Protein AF-A0A7D7L131-F1 (afdb_monomer_lite)

Foldseek 3Di:
DDDDDDDDDDDDDDDDDDDDDDDDDDDDDDPDDVVVVVVVVVVVVVVVVVVPDPPVPQDPVNVVVVCVVLCVLVQLLLLLVQLLVVLLVPDDVPVVDDPVNSVVSSVVSSLVSSCLLQCEDPSPDDPPDDPPPCVCVSCPPPDPVSVVSRDDGDHPQKYWDADPNFTWIDHVQEIEGEDEDEFVCQFQPQQVPDDPLSLVQQVVPVDDPDDDPPPPVVVPDPDDPDPPDDDDDSPSGNYWYWYWYADSVVRDIWTKIFRAHNCPVRPTRGPDIDTSPPPDDPDDDDDDDDPDDPDDDDPDPDDDDDDDDDDPDPPPPDDDDDD

Sequence (323 aa):
MTGELGRDLRAEARGCAACACRDRSPRAKCGAVWVARALMWFSFTRSLLRMVYARAMMSQEQLCNQLGETGVLAGIAWAYRSAASRLVEDFSESAGYNATCAGVGLLALFADRLDRVFSCGKYAVDPDQTEDSGLDLLYAELTSDEVATLPKIAAGIVSRSDLNGSAGWRFGGVRWLLASARSGGIDAIEWTGKSPTKQLVARQFGKSEKSPSLFDDYARNVDSDELFVWNGDPFDVDSFVVGYSLDLVTYGRELVLGQSRWNPDGTSAWYWTMDLLAGQAPGGARGDAAEHAFVQPDEVPDAPVKLRRPAASQVNNTVGGNQ

Radius of gyration: 36.35 Å; chains: 1; bounding box: 96×140×88 Å

Organism: Kocuria varians (NCBI:txid1272)

pLDDT: mean 70.3, std 26.59, range [26.38, 98.44]

Structure (mmCIF, N/CA/C/O backbone):
data_AF-A0A7D7L131-F1
#
_entry.id   AF-A0A7D7L131-F1
#
loop_
_atom_site.group_PDB
_atom_site.id
_atom_site.type_symbol
_atom_site.label_atom_id
_atom_site.label_alt_id
_atom_site.label_comp_id
_atom_site.label_asym_id
_atom_site.label_entity_id
_atom_site.label_seq_id
_atom_site.pdbx_PDB_ins_code
_atom_site.Cartn_x
_atom_site.Cartn_y
_atom_site.Cartn_z
_atom_site.occupancy
_atom_site.B_iso_or_equiv
_atom_site.auth_seq_id
_atom_site.auth_comp_id
_atom_site.auth_asym_id
_atom_site.auth_atom_id
_atom_site.pdbx_PDB_model_num
ATOM 1 N N . MET A 1 1 ? -60.754 21.468 -13.927 1.00 35.09 1 MET A N 1
ATOM 2 C CA . MET A 1 1 ? -61.476 22.272 -12.920 1.00 35.09 1 MET A CA 1
ATOM 3 C C . MET A 1 1 ? -60.416 23.072 -12.161 1.00 35.09 1 MET A C 1
ATOM 5 O O . MET A 1 1 ? -59.675 22.451 -11.421 1.00 35.09 1 MET A O 1
ATOM 9 N N . THR A 1 2 ? -59.981 24.249 -12.628 1.00 35.94 2 THR A N 1
ATOM 10 C CA . THR A 1 2 ? -60.567 25.614 -12.497 1.00 35.94 2 THR A CA 1
ATOM 11 C C . THR A 1 2 ? -60.575 26.183 -11.070 1.00 35.94 2 THR A C 1
ATOM 13 O O . THR A 1 2 ? -61.185 25.575 -10.199 1.00 35.94 2 THR A O 1
ATOM 16 N N . GLY A 1 3 ? -60.008 27.393 -10.910 1.00 31.97 3 GLY A N 1
ATOM 17 C CA . GLY A 1 3 ? -60.221 28.339 -9.792 1.00 31.97 3 GLY A CA 1
ATOM 18 C C . GLY A 1 3 ? -58.940 28.634 -8.992 1.00 31.97 3 GLY A C 1
ATOM 19 O O . GLY A 1 3 ? -58.535 27.767 -8.235 1.00 31.97 3 GLY A O 1
ATOM 20 N N . GLU A 1 4 ? -58.130 29.683 -9.209 1.00 41.88 4 GLU A N 1
ATOM 21 C CA . GLU A 1 4 ? -58.315 31.157 -9.119 1.00 41.88 4 GLU A CA 1
ATOM 22 C C . GLU A 1 4 ? -58.594 31.753 -7.720 1.00 41.88 4 GLU A C 1
ATOM 24 O O . GLU A 1 4 ? -59.345 31.180 -6.938 1.00 41.88 4 GLU A O 1
ATOM 29 N N . LEU A 1 5 ? -58.058 32.982 -7.539 1.00 39.97 5 LEU A N 1
ATOM 30 C CA . LEU A 1 5 ? -58.257 34.026 -6.501 1.00 39.97 5 LEU A CA 1
ATOM 31 C C . LEU A 1 5 ? -57.196 34.059 -5.376 1.00 39.97 5 LEU A C 1
ATOM 33 O O . LEU A 1 5 ? -56.999 33.073 -4.687 1.00 39.97 5 LEU A O 1
ATOM 37 N N . GLY A 1 6 ? -56.497 35.159 -5.063 1.00 32.25 6 GLY A N 1
ATOM 38 C CA . GLY A 1 6 ? -56.550 36.553 -5.523 1.00 32.25 6 GLY A CA 1
ATOM 39 C C . GLY A 1 6 ? -56.273 37.542 -4.366 1.00 32.25 6 GLY A C 1
ATOM 40 O O . GLY A 1 6 ? -56.677 37.266 -3.241 1.00 32.25 6 GLY A O 1
ATOM 41 N N . ARG A 1 7 ? -55.709 38.722 -4.706 1.00 38.12 7 ARG A N 1
ATOM 42 C CA . ARG A 1 7 ? -55.565 39.996 -3.932 1.00 38.12 7 ARG A CA 1
ATOM 43 C C . ARG A 1 7 ? -54.439 40.032 -2.882 1.00 38.12 7 ARG A C 1
ATOM 45 O O . ARG A 1 7 ? -54.418 39.205 -1.988 1.00 38.12 7 ARG A O 1
ATOM 52 N N . ASP A 1 8 ? -53.420 40.895 -2.916 1.00 35.84 8 ASP A N 1
ATOM 53 C CA . ASP A 1 8 ? -53.233 42.306 -3.327 1.00 35.84 8 ASP A CA 1
ATOM 54 C C . ASP A 1 8 ? -53.908 43.327 -2.390 1.00 35.84 8 ASP A C 1
ATOM 56 O O . ASP A 1 8 ? -55.134 43.382 -2.331 1.00 35.84 8 ASP A O 1
ATOM 60 N N . LEU A 1 9 ? -53.097 44.121 -1.667 1.00 33.56 9 LEU A N 1
ATOM 61 C CA . LEU A 1 9 ? -53.426 45.470 -1.171 1.00 33.56 9 LEU A CA 1
ATOM 62 C C . LEU A 1 9 ? -52.184 46.190 -0.595 1.00 33.56 9 LEU A C 1
ATOM 64 O O . LEU A 1 9 ? -51.579 45.772 0.391 1.00 33.56 9 LEU A O 1
ATOM 68 N N . ARG A 1 10 ? -51.847 47.308 -1.248 1.00 34.75 10 ARG A N 1
ATOM 69 C CA . ARG A 1 10 ? -50.894 48.366 -0.868 1.00 34.75 10 ARG A CA 1
ATOM 70 C C . ARG A 1 10 ? -51.482 49.326 0.179 1.00 34.75 10 ARG A C 1
ATOM 72 O O . ARG A 1 10 ? -52.690 49.530 0.185 1.00 34.75 10 ARG A O 1
ATOM 79 N N . ALA A 1 11 ? -50.606 50.044 0.892 1.00 33.84 11 ALA A N 1
ATOM 80 C CA . ALA A 1 11 ? -50.696 51.489 1.205 1.00 33.84 11 ALA A CA 1
ATOM 81 C C . ALA A 1 11 ? -49.311 51.945 1.745 1.00 33.84 11 ALA A C 1
ATOM 83 O O . ALA A 1 11 ? -48.773 51.281 2.624 1.00 33.84 11 ALA A O 1
ATOM 84 N N . GLU A 1 12 ? -48.546 52.865 1.131 1.00 32.53 12 GLU A N 1
ATOM 85 C CA . GLU A 1 12 ? -48.670 54.348 1.157 1.00 32.53 12 GLU A CA 1
ATOM 86 C C . GLU A 1 12 ? -48.821 54.920 2.589 1.00 32.53 12 GLU A C 1
ATOM 88 O O . GLU A 1 12 ? -49.627 54.421 3.355 1.00 32.53 12 GLU A O 1
ATOM 93 N N . ALA A 1 13 ? -48.147 55.978 3.061 1.00 31.94 13 ALA A N 1
ATOM 94 C CA . ALA A 1 13 ? -47.399 57.055 2.419 1.00 31.94 13 ALA A CA 1
ATOM 95 C C . ALA A 1 13 ? -46.774 58.012 3.481 1.00 31.94 13 ALA A C 1
ATOM 97 O O . ALA A 1 13 ? -47.325 58.166 4.564 1.00 31.94 13 ALA A O 1
ATOM 98 N N . ARG A 1 14 ? -45.728 58.753 3.057 1.00 33.41 14 ARG A N 1
ATOM 99 C CA . ARG A 1 14 ? -45.380 60.171 3.373 1.00 33.41 14 ARG A CA 1
ATOM 100 C C . ARG A 1 14 ? -44.910 60.599 4.781 1.00 33.41 14 ARG A C 1
ATOM 102 O O . ARG A 1 14 ? -45.581 60.376 5.775 1.00 33.41 14 ARG A O 1
ATOM 109 N N . GLY A 1 15 ? -43.885 61.471 4.792 1.00 28.97 15 GLY A N 1
ATOM 110 C CA . GLY A 1 15 ? -43.878 62.621 5.715 1.00 28.97 15 GLY A CA 1
ATOM 111 C C . GLY A 1 15 ? -42.538 63.283 6.077 1.00 28.97 15 GLY A C 1
ATOM 112 O O . GLY A 1 15 ? -41.925 62.903 7.059 1.00 28.97 15 GLY A O 1
ATOM 113 N N . CYS A 1 16 ? -42.205 64.351 5.342 1.00 29.28 16 CYS A N 1
ATOM 114 C CA . CYS A 1 16 ? -41.539 65.608 5.744 1.00 29.28 16 CYS A CA 1
ATOM 115 C C . CYS A 1 16 ? -40.119 65.676 6.351 1.00 29.28 16 CYS A C 1
ATOM 117 O O . CYS A 1 16 ? -39.830 65.252 7.464 1.00 29.28 16 CYS A O 1
ATOM 119 N N . ALA A 1 17 ? -39.296 66.447 5.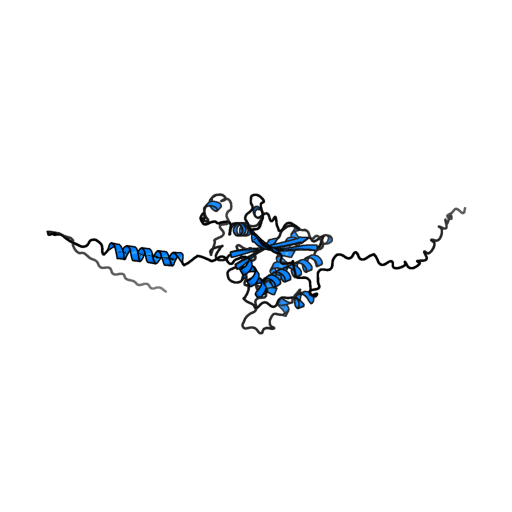635 1.00 32.19 17 ALA A N 1
ATOM 120 C CA . ALA A 1 17 ? -38.112 67.165 6.092 1.00 32.19 17 ALA A CA 1
ATOM 121 C C . ALA A 1 17 ? -38.467 68.550 6.679 1.00 32.19 17 ALA A C 1
ATOM 123 O O . ALA A 1 17 ? -39.465 69.131 6.255 1.00 32.19 17 ALA A O 1
ATOM 124 N N . ALA A 1 18 ? -37.613 69.094 7.565 1.00 31.81 18 ALA A N 1
ATOM 125 C CA . ALA A 1 18 ? -37.026 70.454 7.501 1.00 31.81 18 ALA A CA 1
ATOM 126 C C . ALA A 1 18 ? -36.467 70.951 8.861 1.00 31.81 18 ALA A C 1
ATOM 128 O O . ALA A 1 18 ? -37.148 70.829 9.869 1.00 31.81 18 ALA A O 1
ATOM 129 N N . CYS A 1 19 ? -35.260 71.554 8.806 1.00 27.41 19 CYS A N 1
ATOM 130 C CA . CYS A 1 19 ? -34.743 72.773 9.486 1.00 27.41 19 CYS A CA 1
ATOM 131 C C . CYS A 1 19 ? -35.047 73.051 10.983 1.00 27.41 19 CYS A C 1
ATOM 133 O O . CYS A 1 19 ? -36.152 72.856 11.445 1.00 27.41 19 CYS A O 1
ATOM 135 N N . ALA A 1 20 ? -34.214 73.694 11.810 1.00 29.50 20 ALA A N 1
ATOM 136 C CA . ALA A 1 20 ? -32.875 74.281 11.748 1.00 29.50 20 ALA A CA 1
ATOM 137 C C . ALA A 1 20 ? -32.517 74.815 13.168 1.00 29.50 20 ALA A C 1
ATOM 139 O O . ALA A 1 20 ? -33.391 74.954 14.018 1.00 29.50 20 ALA A O 1
ATOM 140 N N . CYS A 1 21 ? -31.254 75.230 13.339 1.00 28.19 21 CYS A N 1
ATOM 141 C CA . CYS A 1 21 ? -30.742 76.256 14.273 1.00 28.19 21 CYS A CA 1
ATOM 142 C C . CYS A 1 21 ? -30.236 75.893 15.694 1.00 28.19 21 CYS A C 1
ATOM 144 O O . CYS A 1 21 ? -30.991 75.647 16.623 1.00 28.19 21 CYS A O 1
ATOM 146 N N . ARG A 1 22 ? -28.925 76.176 15.830 1.00 30.11 22 ARG A N 1
ATOM 147 C CA . ARG A 1 22 ? -28.218 76.944 16.882 1.00 30.11 22 ARG A CA 1
ATOM 148 C C . ARG A 1 22 ? -27.722 76.254 18.168 1.00 30.11 22 ARG A C 1
ATOM 150 O O . ARG A 1 22 ? -28.447 76.070 19.130 1.00 30.11 22 ARG A O 1
ATOM 157 N N . ASP A 1 23 ? -26.390 76.124 18.177 1.00 29.81 23 ASP A N 1
ATOM 158 C CA . ASP A 1 23 ? -25.466 76.883 19.043 1.00 29.81 23 ASP A CA 1
ATOM 159 C C . ASP A 1 23 ? -25.285 76.425 20.504 1.00 29.81 23 ASP A C 1
ATOM 161 O O . ASP A 1 23 ? -26.127 76.677 21.361 1.00 29.81 23 ASP A O 1
ATOM 165 N N . ARG A 1 24 ? -24.119 75.818 20.786 1.00 31.61 24 ARG A N 1
ATOM 166 C CA . ARG A 1 24 ? -23.156 76.200 21.847 1.00 31.61 24 ARG A CA 1
ATOM 167 C C . ARG A 1 24 ? -22.107 75.101 22.052 1.00 31.61 24 ARG A C 1
ATOM 169 O O . ARG A 1 24 ? -22.414 73.998 22.487 1.00 31.61 24 ARG A O 1
ATOM 176 N N . SER A 1 25 ? -20.843 75.445 21.817 1.00 31.92 25 SER A N 1
ATOM 177 C CA . SER A 1 25 ? -19.696 74.809 22.483 1.00 31.92 25 SER A CA 1
ATOM 178 C C . SER A 1 25 ? -19.484 75.512 23.832 1.00 31.92 25 SER A C 1
ATOM 180 O O . SER A 1 25 ? -19.703 76.724 23.910 1.00 31.92 25 SER A O 1
ATOM 182 N N . PRO A 1 26 ? -19.068 74.801 24.896 1.00 41.66 26 PRO A N 1
ATOM 183 C CA . PRO A 1 26 ? -17.637 74.815 25.193 1.00 41.66 26 PRO A CA 1
ATOM 184 C C . PRO A 1 26 ? -17.069 73.493 25.742 1.00 41.66 26 PRO A C 1
ATOM 186 O O . PRO A 1 26 ? -17.652 72.824 26.584 1.00 41.66 26 PRO A O 1
ATOM 189 N N . ARG A 1 27 ? -15.842 73.210 25.288 1.00 33.28 27 ARG A N 1
ATOM 190 C CA . ARG A 1 27 ? -14.680 72.701 26.044 1.00 33.28 27 ARG A CA 1
ATOM 191 C C . ARG A 1 27 ? -14.933 71.703 27.194 1.00 33.28 27 ARG A C 1
ATOM 193 O O . ARG A 1 27 ? -15.312 72.092 28.290 1.00 33.28 27 ARG A O 1
ATOM 200 N N . ALA A 1 28 ? -14.389 70.498 27.003 1.00 34.16 28 ALA A N 1
ATOM 201 C CA . ALA A 1 28 ? -13.219 69.971 27.730 1.00 34.16 28 ALA A CA 1
ATOM 202 C C . ALA A 1 28 ? -13.386 68.512 28.198 1.00 34.16 28 ALA A C 1
ATOM 204 O O . ALA A 1 28 ? -14.378 68.144 28.810 1.00 34.16 28 ALA A O 1
ATOM 205 N N . LYS A 1 29 ? -12.305 67.742 27.997 1.00 39.94 29 LYS A N 1
ATOM 206 C CA . LYS A 1 29 ? -11.971 66.465 28.656 1.00 39.94 29 LYS A CA 1
ATOM 207 C C . LYS A 1 29 ? -12.830 65.250 28.283 1.00 39.94 29 LYS A C 1
ATOM 209 O O . LYS A 1 29 ? -13.652 64.811 29.069 1.00 39.94 29 LYS A O 1
ATOM 214 N N . CYS A 1 30 ? -12.536 64.626 27.144 1.00 31.23 30 CYS A N 1
ATOM 215 C CA . CYS A 1 30 ? -12.749 63.182 26.940 1.00 31.23 30 CYS A CA 1
ATOM 216 C C . CYS A 1 30 ? -11.757 62.638 25.895 1.00 31.23 30 CYS A C 1
ATOM 218 O O . CYS A 1 30 ? -12.110 61.940 24.952 1.00 31.23 30 CYS A O 1
ATOM 220 N N . GLY A 1 31 ? -10.482 63.002 26.053 1.00 41.03 31 GLY A N 1
ATOM 221 C CA . GLY A 1 31 ? -9.385 62.238 25.473 1.00 41.03 31 GLY A CA 1
ATOM 222 C C . GLY A 1 31 ? -9.104 61.021 26.355 1.00 41.03 31 GLY A C 1
ATOM 223 O O . GLY A 1 31 ? -9.172 61.122 27.577 1.00 41.03 31 GLY A O 1
ATOM 224 N N . ALA A 1 32 ? -8.760 59.906 25.717 1.00 38.84 32 ALA A N 1
ATOM 225 C CA . ALA A 1 32 ? -8.061 58.743 26.276 1.00 38.84 32 ALA A CA 1
ATOM 226 C C . ALA A 1 32 ? -8.855 57.519 26.780 1.00 38.84 32 ALA A C 1
ATOM 228 O O . ALA A 1 32 ? -8.231 56.474 26.923 1.00 38.84 32 ALA A O 1
ATOM 229 N N . VAL A 1 33 ? -10.186 57.535 26.946 1.00 40.81 33 VAL A N 1
ATOM 230 C CA . VAL A 1 33 ? -10.897 56.321 27.444 1.00 40.81 33 VAL A CA 1
ATOM 231 C C . VAL A 1 33 ? -11.536 55.462 26.337 1.00 40.81 33 VAL A C 1
ATOM 233 O O . VAL A 1 33 ? -11.677 54.251 26.498 1.00 40.81 33 VAL A O 1
ATOM 236 N N . TRP A 1 34 ? -11.841 56.028 25.165 1.00 32.91 34 TRP A N 1
ATOM 237 C CA . TRP A 1 34 ? -12.518 55.285 24.085 1.00 32.91 34 TRP A CA 1
ATOM 238 C C . TRP A 1 34 ? -11.590 54.577 23.085 1.00 32.91 34 TRP A C 1
ATOM 240 O O . TRP A 1 34 ? -12.014 53.630 22.430 1.00 32.91 34 TRP A O 1
ATOM 250 N N . VAL A 1 35 ? -10.308 54.949 23.016 1.00 37.50 35 VAL A N 1
ATOM 251 C CA . VAL A 1 35 ? -9.330 54.271 22.138 1.00 37.50 35 VAL A CA 1
ATOM 252 C C . VAL A 1 35 ? -8.823 52.962 22.768 1.00 37.50 35 VAL A C 1
ATOM 254 O O . VAL A 1 35 ? -8.562 51.992 22.060 1.00 37.50 35 VAL A O 1
ATOM 257 N N . ALA A 1 36 ? -8.790 52.871 24.103 1.00 36.47 36 ALA A N 1
ATOM 258 C CA . ALA A 1 36 ? -8.316 51.682 24.816 1.00 36.47 36 ALA A CA 1
ATOM 259 C C . ALA A 1 36 ? -9.292 50.487 24.758 1.00 36.47 36 ALA A C 1
ATOM 261 O O . ALA A 1 36 ? -8.844 49.343 24.715 1.00 36.47 36 ALA A O 1
ATOM 262 N N . ARG A 1 37 ? -10.616 50.713 24.690 1.00 36.12 37 ARG A N 1
ATOM 263 C CA . ARG A 1 37 ? -11.602 49.612 24.582 1.00 36.12 37 ARG A CA 1
ATOM 264 C C . ARG A 1 37 ? -11.767 49.066 23.159 1.00 36.12 37 ARG A C 1
ATOM 266 O O . ARG A 1 37 ? -12.076 47.888 23.016 1.00 36.12 37 ARG A O 1
ATOM 273 N N . ALA A 1 38 ? -11.494 49.860 22.122 1.00 35.28 38 ALA A N 1
ATOM 274 C CA . ALA A 1 38 ? -11.528 49.395 20.730 1.00 35.28 38 ALA A CA 1
ATOM 275 C C . ALA A 1 38 ? -10.264 48.601 20.337 1.00 35.28 38 ALA A C 1
ATOM 277 O O . ALA A 1 38 ? -10.355 47.612 19.612 1.00 35.28 38 ALA A O 1
ATOM 278 N N . LEU A 1 39 ? -9.095 48.962 20.881 1.00 35.34 39 LEU A N 1
ATOM 279 C CA . LEU A 1 39 ? -7.841 48.221 20.670 1.00 35.34 39 LEU A CA 1
ATOM 280 C C . LEU A 1 39 ? -7.748 46.930 21.500 1.00 35.34 39 LEU A C 1
ATOM 282 O O . LEU A 1 39 ? -7.086 45.985 21.072 1.00 35.34 39 LEU A O 1
ATOM 286 N N . MET A 1 40 ? -8.445 46.840 22.641 1.00 34.50 40 MET A N 1
ATOM 287 C CA . MET A 1 40 ? -8.530 45.591 23.415 1.00 34.50 40 MET A CA 1
ATOM 288 C C . MET A 1 40 ? -9.448 44.552 22.770 1.00 34.50 40 MET A C 1
ATOM 290 O O . MET A 1 40 ? -9.144 43.366 22.852 1.00 34.50 40 MET A O 1
ATOM 294 N N . TRP A 1 41 ? -10.514 44.957 22.071 1.00 34.69 41 TRP A N 1
ATOM 295 C CA . TRP A 1 41 ? -11.365 43.989 21.369 1.00 34.69 41 TRP A CA 1
ATOM 296 C C . TRP A 1 41 ? -10.736 43.484 20.062 1.00 34.69 41 TRP A C 1
ATOM 298 O O . TRP A 1 41 ? -10.911 42.317 19.719 1.00 34.69 41 TRP A O 1
ATOM 308 N N . PHE A 1 42 ? -9.905 44.304 19.404 1.00 35.81 42 PHE A N 1
ATOM 309 C CA . PHE A 1 42 ? -9.122 43.906 18.223 1.00 35.81 42 PHE A CA 1
ATOM 310 C C . PHE A 1 42 ? -7.811 43.159 18.535 1.00 35.81 42 PHE A C 1
ATOM 312 O O . PHE A 1 42 ? -7.245 42.518 17.649 1.00 35.81 42 PHE A O 1
ATOM 319 N N . SER A 1 43 ? -7.327 43.201 19.781 1.00 38.38 43 SER A N 1
ATOM 320 C CA . SER A 1 43 ? -6.139 42.437 20.201 1.00 38.38 43 SER A CA 1
ATOM 321 C C . SER A 1 43 ? -6.493 41.098 20.854 1.00 38.38 43 SER A C 1
ATOM 323 O O . SER A 1 43 ? -5.701 40.161 20.784 1.00 38.38 43 SER A O 1
ATOM 325 N N . PHE A 1 44 ? -7.700 40.950 21.413 1.00 34.19 44 PHE A N 1
ATOM 326 C CA . PHE A 1 44 ? -8.145 39.681 22.004 1.00 34.19 44 PHE A CA 1
ATOM 327 C C . PHE A 1 44 ? -8.700 38.679 20.972 1.00 34.19 44 PHE A C 1
ATOM 329 O O . PHE A 1 44 ? -8.640 37.472 21.186 1.00 34.19 44 PHE A O 1
ATOM 336 N N . THR A 1 45 ? -9.141 39.146 19.800 1.00 39.69 45 THR A N 1
ATOM 337 C CA . THR A 1 45 ? -9.528 38.281 18.664 1.00 39.69 45 THR A CA 1
ATOM 338 C C . THR A 1 45 ? -8.343 37.806 17.821 1.00 39.69 45 THR A C 1
ATOM 340 O O . THR A 1 45 ? -8.485 36.856 17.058 1.00 39.69 45 THR A O 1
ATOM 343 N N . ARG A 1 46 ? -7.149 38.395 17.975 1.00 35.03 46 ARG A N 1
ATOM 344 C CA . ARG A 1 46 ? -5.938 37.967 17.249 1.00 35.03 46 ARG A CA 1
ATOM 345 C C . ARG A 1 46 ? -5.098 36.927 17.995 1.00 35.03 46 ARG A C 1
ATOM 347 O O . ARG A 1 46 ? -4.390 36.163 17.344 1.00 35.03 46 ARG A O 1
ATOM 354 N N . SER A 1 47 ? -5.208 36.850 19.324 1.00 35.34 47 SER A N 1
ATOM 355 C CA . SER A 1 47 ? -4.562 35.786 20.111 1.00 35.34 47 SER A CA 1
ATOM 356 C C . SER A 1 47 ? -5.311 34.457 20.036 1.00 35.34 47 SER A C 1
ATOM 358 O O . SER A 1 47 ? -4.674 33.414 19.955 1.00 35.34 47 SER A O 1
ATOM 360 N N . LEU A 1 48 ? -6.645 34.474 19.962 1.00 38.06 48 LEU A N 1
ATOM 361 C CA . LEU A 1 48 ? -7.431 33.246 19.791 1.00 38.06 48 LEU A CA 1
ATOM 362 C C . LEU A 1 48 ? -7.414 32.713 18.349 1.00 38.06 48 LEU A C 1
ATOM 364 O O . LEU A 1 48 ? -7.561 31.515 18.159 1.00 38.06 48 LEU A O 1
ATOM 368 N N . LEU A 1 49 ? -7.123 33.547 17.340 1.00 35.25 49 LEU A N 1
ATOM 369 C CA . LEU A 1 49 ? -6.921 33.078 15.958 1.00 35.25 49 LEU A CA 1
ATOM 370 C C . LEU A 1 49 ? -5.507 32.532 15.682 1.00 35.25 49 LEU A C 1
ATOM 372 O O . LEU A 1 49 ? -5.310 31.812 14.710 1.00 35.25 49 LEU A O 1
ATOM 376 N N . ARG A 1 50 ? -4.515 32.844 16.528 1.00 35.31 50 ARG A N 1
ATOM 377 C CA . ARG A 1 50 ? -3.174 32.227 16.466 1.00 35.31 50 ARG A CA 1
ATOM 378 C C . ARG A 1 50 ? -3.088 30.889 17.200 1.00 35.31 50 ARG A C 1
ATOM 380 O O . ARG A 1 50 ? -2.104 30.180 17.038 1.00 35.31 50 ARG A O 1
ATOM 387 N N . MET A 1 51 ? -4.125 30.531 17.955 1.00 32.12 51 MET A N 1
ATOM 388 C CA . MET A 1 51 ? -4.216 29.277 18.704 1.00 32.12 51 MET A CA 1
ATOM 389 C C . MET A 1 51 ? -5.017 28.188 17.966 1.00 32.12 51 MET A C 1
ATOM 391 O O . MET A 1 51 ? -5.296 27.150 18.551 1.00 32.12 51 MET A O 1
ATOM 395 N N . VAL A 1 52 ? -5.396 28.417 16.699 1.00 43.06 52 VAL A N 1
ATOM 396 C CA . VAL A 1 52 ? -6.305 27.527 15.949 1.00 43.06 52 VAL A CA 1
ATOM 397 C C . VAL A 1 52 ? -5.625 26.669 14.875 1.00 43.06 52 VAL A C 1
ATOM 399 O O . VAL A 1 52 ? -6.213 25.670 14.502 1.00 43.06 52 VAL A O 1
ATOM 402 N N . TYR A 1 53 ? -4.386 26.916 14.434 1.00 43.53 53 TYR A N 1
ATOM 403 C CA . TYR A 1 53 ? -3.707 25.980 13.509 1.00 43.53 53 TYR A CA 1
ATOM 404 C C . TYR A 1 53 ? -2.176 25.987 13.638 1.00 43.53 53 TYR A C 1
ATOM 406 O O . TYR A 1 53 ? -1.449 26.057 12.653 1.00 43.53 53 TYR A O 1
ATOM 414 N N . ALA A 1 54 ? -1.652 25.861 14.858 1.00 40.91 54 ALA A N 1
ATOM 415 C CA . ALA A 1 54 ? -0.346 25.223 15.015 1.00 40.91 54 ALA A CA 1
ATOM 416 C C . ALA A 1 54 ? -0.602 23.713 15.100 1.00 40.91 54 ALA A C 1
ATOM 418 O O . ALA A 1 54 ? -0.631 23.143 16.188 1.00 40.91 54 ALA A O 1
ATOM 419 N N . ARG A 1 55 ? -0.879 23.071 13.955 1.00 49.69 55 ARG A N 1
ATOM 420 C CA . ARG A 1 55 ? -0.832 21.608 13.860 1.00 49.69 55 ARG A CA 1
ATOM 421 C C . ARG A 1 55 ? 0.614 21.239 14.168 1.00 49.69 55 ARG A C 1
ATOM 423 O O . ARG A 1 55 ? 1.480 21.402 13.314 1.00 49.69 55 ARG A O 1
ATOM 430 N N . ALA A 1 56 ? 0.894 20.858 15.413 1.00 50.34 56 ALA A N 1
ATOM 431 C CA . ALA A 1 56 ? 2.185 20.301 15.767 1.00 50.34 56 ALA A CA 1
ATOM 432 C C . ALA A 1 56 ? 2.349 19.060 14.889 1.00 50.34 56 ALA A C 1
ATOM 434 O O . ALA A 1 56 ? 1.622 18.082 15.071 1.00 50.34 56 ALA A O 1
ATOM 435 N N . MET A 1 57 ? 3.210 19.148 13.871 1.00 60.50 57 MET A N 1
ATOM 436 C CA . MET A 1 57 ? 3.539 17.984 13.064 1.00 60.50 57 MET A CA 1
ATOM 437 C C . MET A 1 57 ? 4.036 16.911 14.020 1.00 60.50 57 MET A C 1
ATOM 439 O O . MET A 1 57 ? 4.965 17.144 14.796 1.00 60.50 57 MET A O 1
ATOM 443 N N . MET A 1 58 ? 3.388 15.753 13.972 1.00 71.06 58 MET A N 1
ATOM 444 C CA . MET A 1 58 ? 3.883 14.574 14.657 1.00 71.06 58 MET A CA 1
ATOM 445 C C . MET A 1 58 ? 5.290 14.290 14.132 1.00 71.06 58 MET A C 1
ATOM 447 O O . MET A 1 58 ? 5.505 14.298 12.916 1.00 71.06 58 MET A O 1
ATOM 451 N N . SER A 1 59 ? 6.256 14.096 15.031 1.00 83.25 59 SER A N 1
ATOM 452 C CA . SER A 1 59 ? 7.604 13.741 14.592 1.00 83.25 59 SER A CA 1
ATOM 453 C C . SER A 1 59 ? 7.584 12.377 13.896 1.00 83.25 59 SER A C 1
ATOM 455 O O . SER A 1 59 ? 6.706 11.551 14.155 1.00 83.25 59 SER A O 1
ATOM 457 N N . GLN A 1 60 ? 8.567 12.121 13.028 1.00 86.75 60 GLN A N 1
ATOM 458 C CA . GLN A 1 60 ? 8.728 10.816 12.374 1.00 86.75 60 GLN A CA 1
ATOM 459 C C . GLN A 1 60 ? 8.712 9.673 13.401 1.00 86.75 60 GLN A C 1
ATOM 461 O O . GLN A 1 60 ? 7.996 8.695 13.224 1.00 86.75 60 GLN A O 1
ATOM 466 N N . GLU A 1 61 ? 9.463 9.815 14.493 1.00 87.12 61 GLU A N 1
ATOM 467 C CA . GLU A 1 61 ? 9.550 8.804 15.549 1.00 87.12 61 GLU A CA 1
ATOM 468 C C . GLU A 1 61 ? 8.199 8.567 16.236 1.00 87.12 61 GLU A C 1
ATOM 470 O O . GLU A 1 61 ? 7.786 7.423 16.409 1.00 87.12 61 GLU A O 1
ATOM 475 N N . GLN A 1 62 ? 7.467 9.636 16.568 1.00 88.06 62 GLN A N 1
ATOM 476 C CA . GLN A 1 62 ? 6.136 9.522 17.168 1.00 88.06 62 GLN A CA 1
ATOM 477 C C . GLN A 1 62 ? 5.153 8.815 16.233 1.00 88.06 62 GLN A C 1
ATOM 479 O O . GLN A 1 62 ? 4.401 7.952 16.682 1.00 88.06 62 GLN A O 1
ATOM 484 N N . LEU A 1 63 ? 5.185 9.150 14.941 1.00 89.12 63 LEU A N 1
ATOM 485 C CA . LEU A 1 63 ? 4.342 8.515 13.936 1.00 89.12 63 LEU A CA 1
ATOM 486 C C . LEU A 1 63 ? 4.660 7.024 13.810 1.00 89.12 63 LEU A C 1
ATOM 488 O O . LEU A 1 63 ? 3.756 6.194 13.888 1.00 89.12 63 LEU A O 1
ATOM 492 N N . CYS A 1 64 ? 5.937 6.678 13.644 1.00 90.25 64 CYS A N 1
ATOM 493 C CA . CYS A 1 64 ? 6.357 5.288 13.505 1.00 90.25 64 CYS A CA 1
ATOM 494 C C . CYS A 1 64 ? 6.015 4.465 14.752 1.00 90.25 64 CYS A C 1
ATOM 496 O O . CYS A 1 64 ? 5.517 3.350 14.614 1.00 90.25 64 CYS A O 1
ATOM 498 N N . ASN A 1 65 ? 6.197 5.023 15.952 1.00 91.69 65 ASN A N 1
ATOM 499 C CA . ASN A 1 65 ? 5.836 4.346 17.197 1.00 91.69 65 ASN A CA 1
ATOM 500 C C . ASN A 1 65 ? 4.324 4.100 17.287 1.00 91.69 65 ASN A C 1
ATOM 502 O O . ASN A 1 65 ? 3.913 2.971 17.535 1.00 91.69 65 ASN A O 1
ATOM 506 N N . GLN A 1 66 ? 3.487 5.102 16.992 1.00 93.31 66 GLN A N 1
ATOM 507 C CA . GLN A 1 66 ? 2.029 4.931 17.026 1.00 93.31 66 GLN A CA 1
ATOM 508 C C . GLN A 1 66 ? 1.525 3.902 16.007 1.00 93.31 66 GLN A C 1
ATOM 510 O O . GLN A 1 66 ? 0.688 3.058 16.332 1.00 93.31 66 GLN A O 1
ATOM 515 N N . LEU A 1 67 ? 2.038 3.945 14.774 1.00 94.38 67 LEU A N 1
ATOM 516 C CA . LEU A 1 67 ? 1.682 2.966 13.745 1.00 94.38 67 LEU A CA 1
ATOM 517 C C . LEU A 1 67 ? 2.210 1.562 14.087 1.00 94.38 67 LEU A C 1
ATOM 519 O O . LEU A 1 67 ? 1.599 0.565 13.704 1.00 94.38 67 LEU A O 1
ATOM 523 N N . GLY A 1 68 ? 3.341 1.470 14.788 1.00 93.81 68 GLY A N 1
ATOM 524 C CA . GLY A 1 68 ? 3.915 0.213 15.261 1.00 93.81 68 GLY A CA 1
ATOM 525 C C . GLY A 1 68 ? 3.091 -0.419 16.382 1.00 93.81 68 GLY A C 1
ATOM 526 O O . GLY A 1 68 ? 2.697 -1.577 16.267 1.00 93.81 68 GLY A O 1
ATOM 527 N N . GLU A 1 69 ? 2.772 0.347 17.428 1.00 93.81 69 GLU A N 1
ATOM 528 C CA . GLU A 1 69 ? 1.999 -0.109 18.595 1.00 93.81 69 GLU A CA 1
ATOM 529 C C . GLU A 1 69 ? 0.585 -0.573 18.227 1.00 93.81 69 GLU A C 1
ATOM 531 O O . GLU A 1 69 ? 0.061 -1.515 18.816 1.00 93.81 69 GLU A O 1
ATOM 536 N N . THR A 1 70 ? -0.025 0.054 17.221 1.00 94.12 70 THR A N 1
ATOM 537 C CA . THR A 1 70 ? -1.362 -0.310 16.721 1.00 94.12 70 THR A CA 1
ATOM 538 C C . THR A 1 70 ? -1.347 -1.445 15.698 1.00 94.12 70 THR A C 1
ATOM 540 O O . THR A 1 70 ? -2.401 -1.861 15.219 1.00 94.12 70 THR A O 1
ATOM 543 N N . GLY A 1 71 ? -0.164 -1.953 15.343 1.00 95.44 71 GLY A N 1
ATOM 544 C CA . GLY A 1 71 ? 0.002 -3.020 14.360 1.00 95.44 71 GLY A CA 1
ATOM 545 C C . GLY A 1 71 ? -0.156 -2.570 12.906 1.00 95.44 71 GLY A C 1
ATOM 546 O O . GLY A 1 71 ? -0.024 -3.400 12.011 1.00 95.44 71 GLY A O 1
ATOM 547 N N . VAL A 1 72 ? -0.376 -1.279 12.631 1.00 96.94 72 VAL A N 1
ATOM 548 C CA . VAL A 1 72 ? -0.563 -0.751 11.267 1.00 96.94 72 VAL A CA 1
ATOM 549 C C . VAL A 1 72 ? 0.656 -1.020 10.386 1.00 96.94 72 VAL A C 1
ATOM 551 O O . VAL A 1 72 ? 0.496 -1.465 9.251 1.00 96.94 72 VAL A O 1
ATOM 554 N N . LEU A 1 73 ? 1.877 -0.838 10.905 1.00 96.88 73 LEU A N 1
ATOM 555 C CA . LEU A 1 73 ? 3.098 -1.148 10.144 1.00 96.88 73 LEU A CA 1
ATOM 556 C C . LEU A 1 73 ? 3.196 -2.639 9.793 1.00 96.88 73 LEU A C 1
ATOM 558 O O . LEU A 1 73 ? 3.541 -2.989 8.664 1.00 96.88 73 LEU A O 1
ATOM 562 N N . ALA A 1 74 ? 2.846 -3.516 10.738 1.00 96.50 74 ALA A N 1
ATOM 563 C CA . ALA A 1 74 ? 2.800 -4.957 10.503 1.00 96.50 74 ALA A CA 1
ATOM 564 C C . ALA A 1 74 ? 1.703 -5.331 9.494 1.00 96.50 74 ALA A C 1
ATOM 566 O O . ALA A 1 74 ? 1.935 -6.183 8.641 1.00 96.50 74 ALA A O 1
ATOM 567 N N . GLY A 1 75 ? 0.553 -4.651 9.534 1.00 97.88 75 GLY A N 1
ATOM 568 C CA . GLY A 1 75 ? -0.531 -4.809 8.566 1.00 97.88 75 GLY A CA 1
ATOM 569 C C . GLY A 1 75 ? -0.114 -4.445 7.143 1.00 97.88 75 GLY A C 1
ATOM 570 O O . GLY A 1 75 ? -0.332 -5.230 6.222 1.00 97.88 75 GLY A O 1
ATOM 571 N N . ILE A 1 76 ? 0.565 -3.307 6.961 1.00 98.38 76 ILE A N 1
ATOM 572 C CA . ILE A 1 76 ? 1.093 -2.887 5.653 1.00 98.38 76 ILE A CA 1
ATOM 573 C C . ILE A 1 76 ? 2.119 -3.906 5.134 1.00 98.38 76 ILE A C 1
ATOM 575 O O . ILE A 1 76 ? 2.052 -4.313 3.972 1.00 98.38 76 ILE A O 1
ATOM 579 N N . ALA A 1 77 ? 3.041 -4.350 5.993 1.00 98.12 77 ALA A N 1
ATOM 580 C CA . ALA A 1 77 ? 4.064 -5.322 5.623 1.00 98.12 77 ALA A CA 1
ATOM 581 C C . ALA A 1 77 ? 3.469 -6.695 5.263 1.00 98.12 77 ALA A C 1
ATOM 583 O O . ALA A 1 77 ? 3.850 -7.281 4.249 1.00 98.12 77 ALA A O 1
ATOM 584 N N . TRP A 1 78 ? 2.507 -7.194 6.048 1.00 98.12 78 TRP A N 1
ATOM 585 C CA . TRP A 1 78 ? 1.775 -8.428 5.750 1.00 98.12 78 TRP A CA 1
ATOM 586 C C . TRP A 1 78 ? 1.046 -8.330 4.409 1.00 98.12 78 TRP A C 1
ATOM 588 O O . TRP A 1 78 ? 1.219 -9.197 3.553 1.00 98.12 78 TRP A O 1
ATOM 598 N N . ALA A 1 79 ? 0.305 -7.239 4.190 1.00 98.44 79 ALA A N 1
ATOM 599 C CA . ALA A 1 79 ? -0.477 -7.049 2.976 1.00 98.44 79 ALA A CA 1
ATOM 600 C C . ALA A 1 79 ? 0.405 -7.048 1.723 1.00 98.44 79 ALA A C 1
ATOM 602 O O . ALA A 1 79 ? 0.055 -7.664 0.715 1.00 98.44 79 ALA A O 1
ATOM 603 N N . TYR A 1 80 ? 1.576 -6.413 1.801 1.00 98.44 80 TYR A N 1
ATOM 604 C CA . TYR A 1 80 ? 2.529 -6.411 0.701 1.00 98.44 80 TYR A CA 1
ATOM 605 C C . TYR A 1 80 ? 3.137 -7.791 0.448 1.00 98.44 80 TYR A C 1
ATOM 607 O O . TYR A 1 80 ? 3.196 -8.231 -0.698 1.00 98.44 80 TYR A O 1
ATOM 615 N N . ARG A 1 81 ? 3.579 -8.492 1.502 1.00 97.62 81 ARG A N 1
ATOM 616 C CA . ARG A 1 81 ? 4.167 -9.834 1.364 1.00 97.62 81 ARG A CA 1
ATOM 617 C C . ARG A 1 81 ? 3.170 -10.816 0.759 1.00 97.62 81 ARG A C 1
ATOM 619 O O . ARG A 1 81 ? 3.538 -11.512 -0.179 1.00 97.62 81 ARG A O 1
ATOM 626 N N . SER A 1 82 ? 1.932 -10.813 1.250 1.00 97.94 82 SER A N 1
ATOM 627 C CA . SER A 1 82 ? 0.825 -11.618 0.722 1.00 97.94 82 SER A CA 1
ATOM 628 C C . SER A 1 82 ? 0.585 -11.327 -0.766 1.00 97.94 82 SER A C 1
ATOM 630 O O . SER A 1 82 ? 0.631 -12.230 -1.600 1.00 97.94 82 SER A O 1
ATOM 632 N N . ALA A 1 83 ? 0.430 -10.050 -1.128 1.00 98.12 83 ALA A N 1
ATOM 633 C CA . ALA A 1 83 ? 0.204 -9.642 -2.512 1.00 98.12 83 ALA A CA 1
ATOM 634 C C . ALA A 1 83 ? 1.368 -10.008 -3.449 1.00 98.12 83 ALA A C 1
ATOM 636 O O . ALA A 1 83 ? 1.142 -10.499 -4.554 1.00 98.12 83 ALA A O 1
ATOM 637 N N . ALA A 1 84 ? 2.609 -9.786 -3.011 1.00 97.25 84 ALA A N 1
ATOM 638 C CA . ALA A 1 84 ? 3.799 -10.093 -3.793 1.00 97.25 84 ALA A CA 1
ATOM 639 C C . ALA A 1 84 ? 3.980 -11.602 -3.998 1.00 97.25 84 ALA A C 1
ATOM 641 O O . ALA A 1 84 ? 4.276 -12.021 -5.114 1.00 97.25 84 ALA A O 1
ATOM 642 N N . SER A 1 85 ? 3.778 -12.414 -2.955 1.00 96.06 85 SER A N 1
ATOM 643 C CA . SER A 1 85 ? 3.861 -13.875 -3.062 1.00 96.06 85 SER A CA 1
ATOM 644 C C . SER A 1 85 ? 2.806 -14.419 -4.026 1.00 96.06 85 SER A C 1
ATOM 646 O O . SER A 1 85 ? 3.157 -15.161 -4.938 1.00 96.06 85 SER A O 1
ATOM 648 N N . ARG A 1 86 ? 1.550 -13.961 -3.912 1.00 96.31 86 ARG A N 1
ATOM 649 C CA . ARG A 1 86 ? 0.481 -14.347 -4.843 1.00 96.31 86 ARG A CA 1
ATOM 650 C C . ARG A 1 86 ? 0.820 -13.993 -6.290 1.00 96.31 86 ARG A C 1
ATOM 652 O O . ARG A 1 86 ? 0.660 -14.816 -7.182 1.00 96.31 86 ARG A O 1
ATOM 659 N N . LEU A 1 87 ? 1.317 -12.778 -6.529 1.00 96.38 87 LEU A N 1
ATOM 660 C CA . LEU A 1 87 ? 1.684 -12.366 -7.881 1.00 96.38 87 LEU A CA 1
ATOM 661 C C . LEU A 1 87 ? 2.829 -13.210 -8.450 1.00 96.38 87 LEU A C 1
ATOM 663 O O . LEU A 1 87 ? 2.795 -13.538 -9.628 1.00 96.38 87 LEU A O 1
ATOM 667 N N . VAL A 1 88 ? 3.833 -13.551 -7.642 1.00 95.31 88 VAL A N 1
ATOM 668 C CA . VAL A 1 88 ? 4.942 -14.415 -8.074 1.00 95.31 88 VAL A CA 1
ATOM 669 C C . VAL A 1 88 ? 4.446 -15.805 -8.476 1.00 95.31 88 VAL A C 1
ATOM 671 O O . VAL A 1 88 ? 4.933 -16.351 -9.461 1.00 95.31 88 VAL A O 1
ATOM 674 N N . GLU A 1 89 ? 3.480 -16.361 -7.746 1.00 93.44 89 GLU A N 1
ATOM 675 C CA . GLU A 1 89 ? 2.890 -17.669 -8.054 1.00 93.44 89 GLU A CA 1
ATOM 676 C C . GLU A 1 89 ? 2.063 -17.649 -9.348 1.00 93.44 89 GLU A C 1
ATOM 678 O O . GLU A 1 89 ? 2.170 -18.565 -10.164 1.00 93.44 89 GLU A O 1
ATOM 683 N N . ASP A 1 90 ? 1.262 -16.600 -9.550 1.00 92.00 90 ASP A N 1
ATOM 684 C CA . ASP A 1 90 ? 0.323 -16.516 -10.673 1.00 92.00 90 ASP A CA 1
ATOM 685 C C . ASP A 1 90 ? 0.962 -15.961 -11.962 1.00 92.00 90 ASP A C 1
ATOM 687 O O . ASP A 1 90 ? 0.437 -16.157 -13.066 1.00 92.00 90 A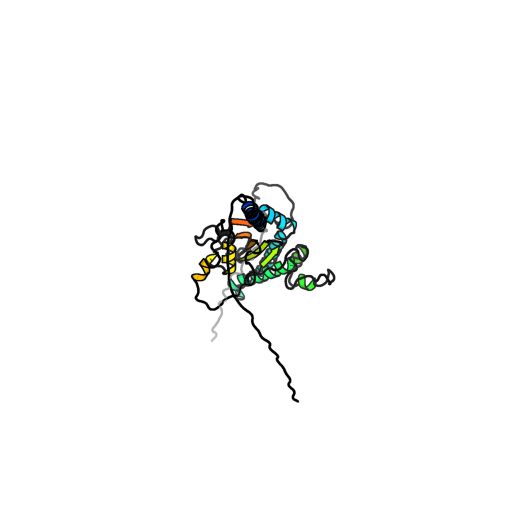SP A O 1
ATOM 691 N N . PHE A 1 91 ? 2.075 -15.225 -11.855 1.00 93.50 91 PHE A N 1
ATOM 692 C CA . PHE A 1 91 ? 2.692 -14.564 -12.999 1.00 93.50 91 PHE A CA 1
ATOM 693 C C . PHE A 1 91 ? 3.443 -15.550 -13.900 1.00 93.50 91 PHE A C 1
ATOM 695 O O . PHE A 1 91 ? 4.310 -16.314 -13.487 1.00 93.50 91 PHE A O 1
ATOM 702 N N . SER A 1 92 ? 3.151 -15.465 -15.192 1.00 92.00 92 SER A N 1
ATOM 703 C CA . SER A 1 92 ? 3.727 -16.290 -16.244 1.00 92.00 92 SER A CA 1
ATOM 704 C C . SER A 1 92 ? 3.850 -15.474 -17.527 1.00 92.00 92 SER A C 1
ATOM 706 O O . SER A 1 92 ? 2.859 -15.154 -18.187 1.00 92.00 92 SER A O 1
ATOM 708 N N . GLU A 1 93 ? 5.087 -15.152 -17.902 1.00 91.50 93 GLU A N 1
ATOM 709 C CA . GLU A 1 93 ? 5.367 -14.457 -19.162 1.00 91.50 93 GLU A CA 1
ATOM 710 C C . GLU A 1 93 ? 5.012 -15.332 -20.374 1.00 91.50 93 GLU A C 1
ATOM 712 O O . GLU A 1 93 ? 4.473 -14.845 -21.367 1.00 91.50 93 GLU A O 1
ATOM 717 N N . SER A 1 94 ? 5.209 -16.651 -20.270 1.00 93.19 94 SER A N 1
ATOM 718 C CA . SER A 1 94 ? 4.836 -17.607 -21.320 1.00 93.19 94 SER A CA 1
ATOM 719 C C . SER A 1 94 ? 3.322 -17.747 -21.509 1.00 93.19 94 SER A C 1
ATOM 721 O O . SER A 1 94 ? 2.887 -18.124 -22.596 1.00 93.19 94 SER A O 1
ATOM 723 N N . ALA A 1 95 ? 2.515 -17.398 -20.500 1.00 92.19 95 ALA A N 1
ATOM 724 C CA . ALA A 1 95 ? 1.062 -17.272 -20.623 1.00 92.19 95 ALA A CA 1
ATOM 725 C C . ALA A 1 95 ? 0.618 -15.938 -21.263 1.00 92.19 95 ALA A C 1
ATOM 727 O O . ALA A 1 95 ? -0.577 -15.716 -21.451 1.00 92.19 95 ALA A O 1
ATOM 728 N N . GLY A 1 96 ? 1.563 -15.057 -21.617 1.00 92.50 96 GLY A N 1
ATOM 729 C CA . GLY A 1 96 ? 1.308 -13.765 -22.255 1.00 92.50 96 GLY A CA 1
ATOM 730 C C . GLY A 1 96 ? 1.221 -12.579 -21.292 1.00 92.50 96 GLY A C 1
ATOM 731 O O . GLY A 1 96 ? 0.904 -11.471 -21.733 1.00 92.50 96 GLY A O 1
ATOM 732 N N . TYR A 1 97 ? 1.496 -12.767 -19.996 1.00 94.06 97 TYR A N 1
ATOM 733 C CA . TYR A 1 97 ? 1.563 -11.647 -19.059 1.00 94.06 97 TYR A CA 1
ATOM 734 C C . TYR A 1 97 ? 2.839 -10.828 -19.264 1.00 94.06 97 TYR A C 1
ATOM 736 O O . TYR A 1 97 ? 3.908 -11.359 -19.539 1.00 94.06 97 TYR A O 1
ATOM 744 N N . ASN A 1 98 ? 2.731 -9.509 -19.108 1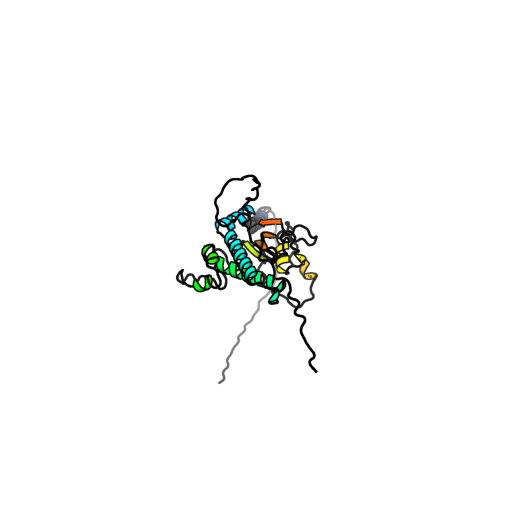.00 92.69 98 ASN A N 1
ATOM 745 C CA . ASN A 1 98 ? 3.854 -8.585 -19.254 1.00 92.69 98 ASN A CA 1
ATOM 746 C C . ASN A 1 98 ? 4.047 -7.732 -17.988 1.00 92.69 98 ASN A C 1
ATOM 748 O O . ASN A 1 98 ? 3.271 -7.809 -17.033 1.00 92.69 98 ASN A O 1
ATOM 752 N N . ALA A 1 99 ? 5.071 -6.876 -17.990 1.00 90.19 99 ALA A N 1
ATOM 753 C CA . ALA A 1 99 ? 5.386 -6.006 -16.856 1.00 90.19 99 ALA A CA 1
ATOM 754 C C . ALA A 1 99 ? 4.223 -5.078 -16.446 1.00 90.19 99 ALA A C 1
ATOM 756 O O . ALA A 1 99 ? 4.064 -4.768 -15.265 1.00 90.19 99 ALA A O 1
ATOM 757 N N . THR A 1 100 ? 3.380 -4.652 -17.392 1.00 92.56 100 THR A N 1
ATOM 758 C CA . THR A 1 100 ? 2.184 -3.856 -17.084 1.00 92.56 100 THR A CA 1
ATOM 759 C C . THR A 1 100 ? 1.146 -4.693 -16.341 1.00 92.56 100 THR A C 1
ATOM 761 O O . THR A 1 100 ? 0.627 -4.232 -15.325 1.00 92.56 100 THR A O 1
ATOM 764 N N . CYS A 1 101 ? 0.886 -5.927 -16.790 1.00 92.94 101 CYS A N 1
ATOM 765 C CA . CYS A 1 101 ? 0.016 -6.871 -16.082 1.00 92.94 101 CYS A CA 1
ATOM 766 C C . CYS A 1 101 ? 0.513 -7.109 -14.651 1.00 92.94 101 CYS A C 1
ATOM 768 O O . CYS A 1 101 ? -0.277 -7.020 -13.714 1.00 92.94 101 CYS A O 1
ATOM 770 N N . ALA A 1 102 ? 1.820 -7.323 -14.474 1.00 93.69 102 ALA A N 1
ATOM 771 C CA . ALA A 1 102 ? 2.434 -7.477 -13.159 1.00 93.69 102 ALA A CA 1
ATOM 772 C C . ALA A 1 102 ? 2.235 -6.244 -12.267 1.00 93.69 102 ALA A C 1
ATOM 774 O O . ALA A 1 102 ? 1.782 -6.364 -11.132 1.00 93.69 102 ALA A O 1
ATOM 775 N N . GLY A 1 103 ? 2.536 -5.047 -12.778 1.00 93.88 103 GLY A N 1
ATOM 776 C CA . GLY A 1 103 ? 2.424 -3.811 -12.004 1.00 93.88 103 GLY A CA 1
ATOM 777 C C . GLY A 1 103 ? 0.989 -3.495 -11.574 1.00 93.88 103 GLY A C 1
ATOM 778 O O . GLY A 1 103 ? 0.755 -3.128 -10.422 1.00 93.88 103 GLY A O 1
ATOM 779 N N . VAL A 1 104 ? 0.020 -3.664 -12.480 1.00 94.94 104 VAL A N 1
ATOM 780 C CA . VAL A 1 104 ? -1.408 -3.465 -12.176 1.00 94.94 104 VAL A CA 1
ATOM 781 C C . VAL A 1 104 ? -1.916 -4.548 -11.223 1.00 94.94 104 VAL A C 1
ATOM 783 O O . VAL A 1 104 ? -2.612 -4.226 -10.260 1.00 94.94 104 VAL A O 1
ATOM 786 N N . GLY A 1 105 ? -1.530 -5.806 -11.448 1.00 96.44 105 GLY A N 1
ATOM 787 C CA . GLY A 1 105 ? -1.880 -6.933 -10.585 1.00 96.44 105 GLY A CA 1
ATOM 788 C C . GLY A 1 105 ? -1.364 -6.752 -9.160 1.00 96.44 105 GLY A C 1
ATOM 789 O O . GLY A 1 105 ? -2.135 -6.894 -8.214 1.00 96.44 105 GLY A O 1
ATOM 790 N N . LEU A 1 106 ? -0.101 -6.341 -8.995 1.00 97.38 106 LEU A N 1
ATOM 791 C CA . LEU A 1 106 ? 0.484 -6.080 -7.678 1.00 97.38 106 LEU A CA 1
ATOM 792 C C . LEU A 1 106 ? -0.259 -4.967 -6.944 1.00 97.38 106 LEU A C 1
ATOM 794 O O . LEU A 1 106 ? -0.564 -5.113 -5.765 1.00 97.38 106 LEU A O 1
ATOM 798 N N . LEU A 1 107 ? -0.567 -3.864 -7.634 1.00 96.94 107 LEU A N 1
ATOM 799 C CA . LEU A 1 107 ? -1.324 -2.762 -7.044 1.00 96.94 107 LEU A CA 1
ATOM 800 C C . LEU A 1 107 ? -2.707 -3.229 -6.571 1.00 96.94 107 LEU A C 1
ATOM 802 O O . LEU A 1 107 ? -3.115 -2.883 -5.463 1.00 96.94 107 LEU A O 1
ATOM 806 N N . ALA A 1 108 ? -3.415 -4.006 -7.396 1.00 97.25 108 ALA A N 1
ATOM 807 C CA . ALA A 1 108 ? -4.746 -4.511 -7.077 1.00 97.25 108 ALA A CA 1
ATOM 808 C C . ALA A 1 108 ? -4.720 -5.489 -5.893 1.00 97.25 108 ALA A C 1
ATOM 810 O O . ALA A 1 108 ? -5.491 -5.322 -4.949 1.00 97.25 108 ALA A O 1
ATOM 811 N N . LEU A 1 109 ? -3.800 -6.459 -5.908 1.00 97.94 109 LEU A N 1
ATOM 812 C CA . LEU A 1 109 ? -3.611 -7.407 -4.810 1.00 97.94 109 LEU A CA 1
ATOM 813 C C . LEU A 1 109 ? -3.219 -6.682 -3.522 1.00 97.94 109 LEU A C 1
ATOM 815 O O . LEU A 1 109 ? -3.810 -6.933 -2.478 1.00 97.94 109 LEU A O 1
ATOM 819 N N . PHE A 1 110 ? -2.274 -5.742 -3.584 1.00 98.38 110 PHE A N 1
ATOM 820 C CA . PHE A 1 110 ? -1.817 -5.027 -2.397 1.00 98.38 110 PHE A CA 1
ATOM 821 C C . PHE A 1 110 ? -2.931 -4.169 -1.789 1.00 98.38 110 PHE A C 1
ATOM 823 O O . PHE A 1 110 ? -3.147 -4.218 -0.579 1.00 98.38 110 PHE A O 1
ATOM 830 N N . ALA A 1 111 ? -3.696 -3.445 -2.611 1.00 98.12 111 ALA A N 1
ATOM 831 C CA . ALA A 1 111 ? -4.853 -2.691 -2.138 1.00 98.12 111 ALA A CA 1
ATOM 832 C C . ALA A 1 111 ? -5.923 -3.602 -1.511 1.00 98.12 111 ALA A C 1
ATOM 834 O O . ALA A 1 111 ? -6.438 -3.286 -0.442 1.00 98.12 111 ALA A O 1
ATOM 835 N N . ASP A 1 112 ? -6.216 -4.752 -2.125 1.00 97.94 112 ASP A N 1
ATOM 836 C CA . ASP A 1 112 ? -7.168 -5.723 -1.581 1.00 97.94 112 ASP A CA 1
ATOM 837 C C . ASP A 1 112 ? -6.694 -6.305 -0.238 1.00 97.94 112 ASP A C 1
ATOM 839 O O . ASP A 1 112 ? -7.487 -6.408 0.696 1.00 97.94 112 ASP A O 1
ATOM 843 N N . ARG A 1 113 ? -5.401 -6.620 -0.089 1.00 98.00 113 ARG A N 1
ATOM 844 C CA . ARG A 1 113 ? -4.839 -7.112 1.180 1.00 98.00 113 ARG A CA 1
ATOM 845 C C . ARG A 1 113 ? -4.809 -6.053 2.276 1.00 98.00 113 ARG A C 1
ATOM 847 O O . ARG A 1 113 ? -5.050 -6.388 3.434 1.00 98.00 113 ARG A O 1
ATOM 854 N N . LEU A 1 114 ? -4.569 -4.790 1.927 1.00 98.38 114 LEU A N 1
ATOM 855 C CA . LEU A 1 114 ? -4.714 -3.677 2.867 1.00 98.38 114 LEU A CA 1
ATOM 856 C C . LEU A 1 114 ? -6.170 -3.541 3.323 1.00 98.38 114 LEU A C 1
ATOM 858 O O . LEU A 1 114 ? -6.429 -3.353 4.508 1.00 98.38 114 LEU A O 1
ATOM 862 N N . ASP A 1 115 ? -7.127 -3.706 2.411 1.00 97.62 115 ASP A N 1
ATOM 863 C CA . ASP A 1 115 ? -8.542 -3.678 2.771 1.00 97.62 115 ASP A CA 1
ATOM 864 C C . ASP A 1 115 ? -8.928 -4.837 3.695 1.00 97.62 115 ASP A C 1
ATOM 866 O O . ASP A 1 115 ? -9.692 -4.624 4.633 1.00 97.62 115 ASP A O 1
ATOM 870 N N . ARG A 1 116 ? -8.353 -6.032 3.501 1.00 96.56 116 ARG A N 1
ATOM 871 C CA . ARG A 1 116 ? -8.551 -7.178 4.408 1.00 96.56 116 ARG A CA 1
ATOM 872 C C . ARG A 1 116 ? -8.024 -6.895 5.806 1.00 96.56 116 ARG A C 1
ATOM 874 O O . ARG A 1 116 ? -8.774 -6.977 6.772 1.00 96.56 116 ARG A O 1
ATOM 881 N N . VAL A 1 117 ? -6.740 -6.554 5.919 1.00 97.06 117 VAL A N 1
ATOM 882 C CA . VAL A 1 117 ? -6.082 -6.408 7.228 1.00 97.06 117 VAL A CA 1
ATOM 883 C C . VAL A 1 117 ? -6.638 -5.238 8.040 1.00 97.06 117 VAL A C 1
ATOM 885 O O . VAL A 1 117 ? -6.599 -5.263 9.266 1.00 97.06 117 VAL A O 1
ATOM 888 N N . PHE A 1 118 ? -7.199 -4.230 7.369 1.00 97.06 118 PHE A N 1
ATOM 889 C CA . PHE A 1 118 ? -7.797 -3.062 8.012 1.00 97.06 118 PHE A CA 1
ATOM 890 C C . PHE A 1 118 ? -9.325 -3.089 8.079 1.00 97.06 118 PHE A C 1
ATOM 892 O O . PHE A 1 118 ? -9.915 -2.087 8.480 1.00 97.06 118 PHE A O 1
ATOM 899 N N . SER A 1 119 ? -9.971 -4.204 7.714 1.00 95.19 119 SER A N 1
ATOM 900 C CA . SER A 1 119 ? -11.440 -4.322 7.710 1.00 95.19 119 SER A CA 1
ATOM 901 C C . SER A 1 119 ? -12.106 -3.156 6.964 1.00 95.19 119 SER A C 1
ATOM 903 O O . SER A 1 119 ? -12.962 -2.443 7.485 1.00 95.19 119 SER A O 1
ATOM 905 N N . CYS A 1 120 ? -11.632 -2.901 5.749 1.00 95.19 120 CYS A N 1
ATOM 906 C CA . CYS A 1 120 ? -12.007 -1.778 4.901 1.00 95.19 120 CYS A CA 1
ATOM 907 C C . CYS A 1 120 ? -12.691 -2.263 3.614 1.00 95.19 120 CYS A C 1
ATOM 909 O O . CYS A 1 120 ? -12.586 -3.426 3.219 1.00 95.19 120 CYS A O 1
ATOM 911 N N . GLY A 1 121 ? -13.383 -1.353 2.923 1.00 92.56 121 GLY A N 1
ATOM 912 C CA . GLY A 1 121 ? -14.032 -1.659 1.647 1.00 92.56 121 GLY A CA 1
ATOM 913 C C . GLY A 1 121 ? -15.036 -2.807 1.784 1.00 92.56 121 GLY A C 1
ATOM 914 O O . GLY A 1 121 ? -15.923 -2.760 2.630 1.00 92.56 121 GLY A O 1
ATOM 915 N N . LYS A 1 122 ? -14.878 -3.854 0.968 1.00 91.94 122 LYS A N 1
ATOM 916 C CA . LYS A 1 122 ? -15.753 -5.040 1.005 1.00 91.94 122 LYS A CA 1
ATOM 917 C C . LYS A 1 122 ? -15.546 -5.941 2.233 1.00 91.94 122 LYS A C 1
ATOM 919 O O . LYS A 1 122 ? -16.338 -6.852 2.424 1.00 91.94 122 LYS A O 1
ATOM 924 N N . TYR A 1 123 ? -14.509 -5.700 3.038 1.00 93.69 123 TYR A N 1
ATOM 925 C CA . TYR A 1 123 ? -14.213 -6.440 4.273 1.00 93.69 123 TYR A CA 1
ATOM 926 C C . TYR A 1 123 ? -14.596 -5.653 5.533 1.00 93.69 123 TYR A C 1
ATOM 928 O O . TYR A 1 123 ? -14.139 -5.977 6.627 1.00 93.69 123 TYR A O 1
ATOM 936 N N . ALA A 1 124 ? -15.378 -4.580 5.390 1.00 90.81 124 ALA A N 1
ATOM 937 C CA . ALA A 1 124 ? -15.864 -3.816 6.528 1.00 90.81 124 ALA A CA 1
ATOM 938 C C . ALA A 1 124 ? -16.734 -4.693 7.439 1.00 90.81 124 ALA A C 1
ATOM 940 O O . ALA A 1 124 ? -17.685 -5.322 6.977 1.00 90.81 124 ALA A O 1
ATOM 941 N N . VAL A 1 125 ? -16.395 -4.716 8.729 1.00 85.00 125 VAL A N 1
ATOM 942 C CA . VAL A 1 125 ? -17.160 -5.430 9.755 1.00 85.00 125 VAL A CA 1
ATOM 943 C C . VAL A 1 125 ? -18.305 -4.535 10.213 1.00 85.00 125 VAL A C 1
ATOM 945 O O . VAL A 1 125 ? -18.089 -3.397 10.634 1.00 85.00 125 VAL A O 1
ATOM 948 N N . ASP A 1 126 ? -19.522 -5.052 10.105 1.00 78.69 126 ASP A N 1
ATOM 949 C CA . ASP A 1 126 ? -20.724 -4.400 10.608 1.00 78.69 126 ASP A CA 1
ATOM 950 C C . ASP A 1 126 ? -20.792 -4.577 12.136 1.00 78.69 126 ASP A C 1
ATOM 952 O O . ASP A 1 126 ? -20.740 -5.717 12.605 1.00 78.69 126 ASP A O 1
ATOM 956 N N . PRO A 1 127 ? -20.888 -3.492 12.929 1.00 71.25 127 PRO A N 1
ATOM 957 C CA . PRO A 1 127 ? -20.949 -3.587 14.387 1.00 71.25 127 PRO A CA 1
ATOM 958 C C . PRO A 1 127 ? -22.172 -4.360 14.901 1.00 71.25 127 PRO A C 1
ATOM 960 O O . PRO A 1 127 ? -22.140 -4.834 16.036 1.00 71.25 127 PRO A O 1
ATOM 963 N N . ASP A 1 128 ? -23.227 -4.490 14.091 1.00 72.75 128 ASP A N 1
ATOM 964 C CA . ASP A 1 128 ? -24.457 -5.196 14.461 1.00 72.75 128 ASP A CA 1
ATOM 965 C C . ASP A 1 128 ? -24.416 -6.699 14.108 1.00 72.75 128 ASP A C 1
ATOM 967 O O . ASP A 1 128 ? -25.345 -7.444 14.436 1.00 72.75 128 ASP A O 1
ATOM 971 N N . GLN A 1 129 ? -23.350 -7.171 13.450 1.00 70.12 129 GLN A N 1
ATOM 972 C CA . GLN A 1 129 ? -23.160 -8.581 13.101 1.00 70.12 129 GLN A CA 1
ATOM 973 C C . GLN A 1 129 ? -22.296 -9.313 14.136 1.00 70.12 129 GLN A C 1
ATOM 975 O O . GLN A 1 129 ? -21.479 -8.725 14.841 1.00 70.12 129 GLN A O 1
ATOM 980 N N . THR A 1 130 ? -22.483 -10.632 14.247 1.00 67.19 130 THR A N 1
ATOM 981 C CA . THR A 1 130 ? -21.639 -11.468 15.113 1.00 67.19 130 THR A CA 1
ATOM 982 C C . THR A 1 130 ? -20.195 -11.459 14.614 1.00 67.19 130 THR A C 1
ATOM 984 O O . THR A 1 130 ? -19.979 -11.446 13.407 1.00 67.19 130 THR A O 1
ATOM 987 N N . GLU A 1 131 ? -19.215 -11.544 15.518 1.00 63.19 131 GLU A N 1
ATOM 988 C CA . GLU A 1 131 ? -17.778 -11.482 15.179 1.00 63.19 131 GLU A CA 1
ATOM 989 C C . GLU A 1 131 ? -17.334 -12.524 14.129 1.00 63.19 131 GLU A C 1
ATOM 991 O O . GLU A 1 131 ? -16.394 -12.276 13.379 1.00 63.19 131 GLU A O 1
ATOM 996 N N . ASP A 1 132 ? -18.041 -13.655 14.026 1.00 68.94 132 ASP A N 1
ATOM 997 C CA . ASP A 1 132 ? -17.764 -14.711 13.039 1.00 68.94 132 ASP A CA 1
ATOM 998 C C . ASP A 1 132 ? -18.420 -14.476 11.661 1.00 68.94 132 ASP A C 1
ATOM 1000 O O . ASP A 1 132 ? -18.165 -15.212 10.703 1.00 68.94 132 ASP A O 1
ATOM 1004 N N . SER A 1 133 ? -19.285 -13.466 11.531 1.00 69.19 133 SER A N 1
ATOM 1005 C CA . SER A 1 133 ? -19.943 -13.143 10.262 1.00 69.19 133 SER A CA 1
ATOM 1006 C C . SER A 1 133 ? -18.942 -12.513 9.291 1.00 69.19 133 SER A C 1
ATOM 1008 O O . SER A 1 133 ? -18.301 -11.512 9.594 1.00 69.19 133 SER A O 1
ATOM 1010 N N . GLY A 1 134 ? -18.811 -13.093 8.094 1.00 79.62 134 GLY A N 1
ATOM 1011 C CA . GLY A 1 134 ? -17.938 -12.568 7.036 1.00 79.62 134 GLY A CA 1
ATOM 1012 C C . GLY A 1 134 ? -16.504 -13.111 7.031 1.00 79.62 134 GLY A C 1
ATOM 1013 O O . GLY A 1 134 ? -15.730 -12.729 6.151 1.00 79.62 134 GLY A O 1
ATOM 1014 N N . LEU A 1 135 ? -16.153 -14.044 7.928 1.00 85.75 135 LEU A N 1
ATOM 1015 C CA . LEU A 1 135 ? -14.839 -14.708 7.911 1.00 85.75 135 LEU A CA 1
ATOM 1016 C C . LEU A 1 135 ? -14.578 -15.465 6.600 1.00 85.75 135 LEU A C 1
ATOM 1018 O O . LEU A 1 135 ? -13.461 -15.425 6.088 1.00 85.75 135 LEU A O 1
ATOM 1022 N N . ASP A 1 136 ? -15.611 -16.068 6.005 1.00 89.38 136 ASP A N 1
ATOM 1023 C CA . ASP A 1 136 ? -15.508 -16.732 4.698 1.00 89.38 136 ASP A CA 1
ATOM 1024 C C . ASP A 1 136 ? -15.048 -15.760 3.602 1.00 89.38 136 ASP A C 1
ATOM 1026 O O . ASP A 1 136 ? -14.204 -16.098 2.773 1.00 89.38 136 ASP A O 1
ATOM 1030 N N . LEU A 1 137 ? -15.563 -14.525 3.617 1.00 90.75 137 LEU A N 1
ATOM 1031 C CA . LEU A 1 137 ? -15.161 -13.480 2.677 1.00 90.75 137 LEU A CA 1
ATOM 1032 C C . LEU A 1 137 ? -13.747 -12.969 2.979 1.00 90.75 137 LEU A C 1
ATOM 1034 O O . LEU A 1 137 ? -12.975 -12.737 2.050 1.00 90.75 137 LEU A O 1
ATOM 1038 N N . LEU A 1 138 ? -13.406 -12.794 4.261 1.00 91.69 138 LEU A N 1
ATOM 1039 C CA . LEU A 1 138 ? -12.088 -12.327 4.701 1.00 91.69 138 LEU A CA 1
ATOM 1040 C C . LEU A 1 138 ? -10.971 -13.301 4.301 1.00 91.69 138 LEU A C 1
ATOM 1042 O O . LEU A 1 138 ? -9.902 -12.872 3.858 1.00 91.69 138 LEU A O 1
ATOM 1046 N N . TYR A 1 139 ? -11.221 -14.603 4.448 1.00 94.25 139 TYR A N 1
ATOM 1047 C CA . TYR A 1 139 ? -10.242 -15.660 4.189 1.00 94.25 139 TYR A CA 1
ATOM 1048 C C . TYR A 1 139 ? -10.292 -16.211 2.764 1.00 94.25 139 TYR A C 1
ATOM 1050 O O . TYR A 1 139 ? -9.402 -16.967 2.374 1.00 94.25 139 TYR A O 1
ATOM 1058 N N . ALA A 1 140 ? -11.267 -15.792 1.953 1.00 93.50 140 ALA A N 1
ATOM 1059 C CA . ALA A 1 140 ? -11.330 -16.154 0.544 1.00 93.50 140 ALA A CA 1
ATOM 1060 C C . ALA A 1 140 ? -10.026 -15.792 -0.187 1.00 93.50 140 ALA A C 1
ATOM 1062 O O . ALA A 1 140 ? -9.524 -14.664 -0.101 1.00 93.50 140 ALA A O 1
ATOM 1063 N N . GLU A 1 141 ? -9.489 -16.742 -0.954 1.00 93.25 141 GLU A N 1
ATOM 1064 C CA . GLU A 1 141 ? -8.240 -16.594 -1.719 1.00 93.25 141 GLU A CA 1
ATOM 1065 C C . GLU A 1 141 ? -6.987 -16.308 -0.862 1.00 93.25 141 GLU A C 1
ATOM 1067 O O . GLU A 1 141 ? -5.968 -15.850 -1.390 1.00 93.25 141 GLU A O 1
ATOM 1072 N N . LEU A 1 142 ? -7.045 -16.555 0.454 1.00 95.75 142 LEU A N 1
ATOM 1073 C CA . LEU A 1 142 ? -5.864 -16.605 1.315 1.00 95.75 142 LEU A CA 1
ATOM 1074 C C . LEU A 1 142 ? -5.386 -18.047 1.488 1.00 95.75 142 LEU A C 1
ATOM 1076 O O . LEU A 1 142 ? -6.180 -18.978 1.627 1.00 95.75 142 LEU A O 1
ATOM 1080 N N . THR A 1 143 ? -4.072 -18.232 1.509 1.00 94.69 143 THR A N 1
ATOM 1081 C CA . THR A 1 143 ? -3.470 -19.495 1.942 1.00 94.69 143 THR A CA 1
ATOM 1082 C C . THR A 1 143 ? -3.616 -19.664 3.456 1.00 94.69 143 THR A C 1
ATOM 1084 O O . THR A 1 143 ? -3.820 -18.700 4.195 1.00 94.69 143 THR A O 1
ATOM 1087 N N . SER A 1 144 ? -3.466 -20.892 3.956 1.00 94.56 144 SER A N 1
ATOM 1088 C CA . SER A 1 144 ? -3.499 -21.147 5.402 1.00 94.56 144 SER A CA 1
ATOM 1089 C C . SER A 1 144 ? -2.415 -20.377 6.168 1.00 94.56 144 SER A C 1
ATOM 1091 O O . SER A 1 144 ? -2.658 -19.962 7.298 1.00 94.56 144 SER A O 1
ATOM 1093 N N . ASP A 1 145 ? -1.248 -20.155 5.555 1.00 94.25 145 ASP A N 1
ATOM 1094 C CA . ASP A 1 145 ? -0.168 -19.352 6.141 1.00 94.25 145 ASP A CA 1
ATOM 1095 C C . ASP A 1 145 ? -0.541 -17.863 6.207 1.00 94.25 145 ASP A C 1
ATOM 1097 O O . ASP A 1 145 ? -0.366 -17.215 7.239 1.00 94.25 145 ASP A O 1
ATOM 1101 N N . GLU A 1 146 ? -1.156 -17.328 5.149 1.00 96.12 146 GLU A N 1
ATOM 1102 C CA . GLU A 1 146 ? -1.651 -15.947 5.133 1.00 96.12 146 GLU A CA 1
ATOM 1103 C C . GLU A 1 146 ? -2.737 -15.722 6.191 1.00 96.12 146 GLU A C 1
ATOM 1105 O O . GLU A 1 146 ? -2.710 -14.703 6.877 1.00 96.12 146 GLU A O 1
ATOM 1110 N N . VAL A 1 147 ? -3.655 -16.679 6.371 1.00 96.00 147 VAL A N 1
ATOM 1111 C CA . VAL A 1 147 ? -4.676 -16.628 7.431 1.00 96.00 147 VAL A CA 1
ATOM 1112 C C . VAL A 1 147 ? -4.031 -16.679 8.817 1.00 96.00 147 VAL A C 1
ATOM 1114 O O . VAL A 1 147 ? -4.401 -15.900 9.694 1.00 96.00 147 VAL A O 1
ATOM 1117 N N . ALA A 1 148 ? -3.051 -17.563 9.025 1.00 95.56 148 ALA A N 1
ATOM 1118 C CA . ALA A 1 148 ? -2.374 -17.713 10.313 1.00 95.56 148 ALA A CA 1
ATOM 1119 C C . ALA A 1 148 ? -1.539 -16.480 10.699 1.00 95.56 148 ALA A C 1
ATOM 1121 O O . ALA A 1 148 ? -1.399 -16.173 11.884 1.00 95.56 148 ALA A O 1
ATOM 1122 N N . THR A 1 149 ? -0.989 -15.778 9.708 1.00 95.81 149 THR A N 1
ATOM 1123 C CA . THR A 1 149 ? -0.122 -14.607 9.902 1.00 95.81 149 THR A CA 1
ATOM 1124 C C . THR A 1 149 ? -0.852 -13.271 9.783 1.00 95.81 149 THR A C 1
ATOM 1126 O O . THR A 1 149 ? -0.231 -12.236 10.034 1.00 95.81 149 THR A O 1
ATOM 1129 N N . LEU A 1 150 ? -2.146 -13.273 9.433 1.00 95.88 150 LEU A N 1
ATOM 1130 C CA . LEU A 1 150 ? -2.970 -12.071 9.309 1.00 95.88 150 LEU A CA 1
ATOM 1131 C C . LEU A 1 150 ? -2.972 -11.280 10.632 1.00 95.88 150 LEU A C 1
ATOM 1133 O O . LEU A 1 150 ? -3.466 -11.780 11.650 1.00 95.88 150 LEU A O 1
ATOM 1137 N N . PRO A 1 151 ? -2.460 -10.034 10.646 1.00 94.75 151 PRO A N 1
ATOM 1138 C CA . PRO A 1 151 ? -2.469 -9.206 11.842 1.00 94.75 151 PRO A CA 1
ATOM 1139 C C . PRO A 1 151 ? -3.892 -8.915 12.322 1.00 94.75 151 PRO A C 1
ATOM 1141 O O . PRO A 1 151 ? -4.749 -8.482 11.554 1.00 94.75 151 PRO A O 1
ATOM 1144 N N . LYS A 1 152 ? -4.133 -9.110 13.621 1.00 91.25 152 LYS A N 1
ATOM 1145 C CA . LYS A 1 152 ? -5.411 -8.784 14.264 1.00 91.25 152 LYS A CA 1
ATOM 1146 C C . LYS A 1 152 ? -5.416 -7.313 14.673 1.00 91.25 152 LYS A C 1
ATOM 1148 O O . LYS A 1 152 ? -4.915 -6.966 15.739 1.00 91.25 152 LYS A O 1
ATOM 1153 N N . ILE A 1 153 ? -5.958 -6.460 13.812 1.00 92.31 153 ILE A N 1
ATOM 1154 C CA . ILE A 1 153 ? -6.102 -5.019 14.048 1.00 92.31 153 ILE A CA 1
ATOM 1155 C C . ILE A 1 153 ? -7.589 -4.726 14.231 1.00 92.31 153 ILE A C 1
ATOM 1157 O O . ILE A 1 153 ? -8.412 -5.212 13.458 1.00 92.31 153 ILE A O 1
ATOM 1161 N N . ALA A 1 154 ? -7.949 -3.961 15.264 1.00 89.69 154 ALA A N 1
ATOM 1162 C CA . ALA A 1 154 ? -9.353 -3.652 15.515 1.00 89.69 154 ALA A CA 1
ATOM 1163 C C . ALA A 1 154 ? -9.947 -2.836 14.353 1.00 89.69 154 ALA A C 1
ATOM 1165 O O . ALA A 1 154 ? -9.334 -1.875 13.872 1.00 89.69 154 ALA A O 1
ATOM 1166 N N . ALA A 1 155 ? -11.152 -3.213 13.921 1.00 90.56 155 ALA A N 1
ATOM 1167 C CA . ALA A 1 155 ? -11.869 -2.506 12.868 1.00 90.56 155 ALA A CA 1
ATOM 1168 C C . ALA A 1 155 ? -12.078 -1.027 13.241 1.00 90.56 155 ALA A C 1
ATOM 1170 O O . ALA A 1 155 ? -12.253 -0.671 14.407 1.00 90.56 155 ALA A O 1
ATOM 1171 N N . GLY A 1 156 ? -12.026 -0.147 12.240 1.00 90.00 156 GLY A N 1
ATOM 1172 C CA . GLY A 1 156 ? -12.193 1.297 12.424 1.00 90.00 156 GLY A CA 1
ATOM 1173 C C . GLY A 1 156 ? -10.946 2.052 12.903 1.00 90.00 156 GLY A C 1
ATOM 1174 O O . GLY A 1 156 ? -10.946 3.280 12.843 1.00 90.00 156 GLY A O 1
ATOM 1175 N N . ILE A 1 157 ? -9.865 1.365 13.307 1.00 93.12 157 ILE A N 1
ATOM 1176 C CA . ILE A 1 157 ? -8.562 2.012 13.570 1.00 93.12 157 ILE A CA 1
ATOM 1177 C C . ILE A 1 157 ? -8.015 2.667 12.296 1.00 93.12 157 ILE A C 1
ATOM 1179 O O . ILE A 1 157 ? -7.483 3.780 12.331 1.00 93.12 157 ILE A O 1
ATOM 1183 N N . VAL A 1 158 ? -8.151 1.964 11.172 1.00 96.50 158 VAL A N 1
ATOM 1184 C CA . VAL A 1 158 ? -7.801 2.453 9.842 1.00 96.50 158 VAL A CA 1
ATOM 1185 C C . VAL A 1 158 ? -9.070 2.531 9.005 1.00 96.50 158 VAL A C 1
ATOM 1187 O O . VAL A 1 158 ? -9.905 1.632 9.049 1.00 96.50 158 VAL A O 1
ATOM 1190 N N . SER A 1 159 ? -9.217 3.607 8.238 1.00 95.25 159 SER A N 1
ATOM 1191 C CA . SER A 1 159 ? -10.328 3.799 7.305 1.00 95.25 159 SER A CA 1
ATOM 1192 C C . SER A 1 159 ? -9.826 4.063 5.890 1.00 95.25 159 SER A C 1
ATOM 1194 O O . SER A 1 159 ? -8.718 4.567 5.690 1.00 95.25 159 SER A O 1
ATOM 1196 N N . ARG A 1 160 ? -10.646 3.750 4.880 1.00 95.19 160 ARG A N 1
ATOM 1197 C CA . ARG A 1 160 ? -10.378 4.194 3.505 1.00 95.19 160 ARG A CA 1
ATOM 1198 C C . ARG A 1 160 ? -10.409 5.713 3.425 1.00 95.19 160 ARG A C 1
ATOM 1200 O O . ARG A 1 160 ? -11.301 6.360 3.964 1.00 95.19 160 ARG A O 1
ATOM 1207 N N . SER A 1 161 ? -9.426 6.267 2.731 1.00 94.12 161 SER A N 1
ATOM 1208 C CA . SER A 1 161 ? -9.230 7.703 2.558 1.00 94.12 161 SER A CA 1
ATOM 1209 C C . SER A 1 161 ? -8.541 7.953 1.222 1.00 94.12 161 SER A C 1
ATOM 1211 O O . SER A 1 161 ? -7.371 8.334 1.151 1.00 94.12 161 SER A O 1
ATOM 1213 N N . ASP A 1 162 ? -9.266 7.659 0.147 1.00 92.25 162 ASP A N 1
ATOM 1214 C CA . ASP A 1 162 ? -8.779 7.853 -1.212 1.00 92.25 162 ASP A CA 1
ATOM 1215 C C . ASP A 1 162 ? -8.606 9.351 -1.502 1.00 92.25 162 ASP A C 1
ATOM 1217 O O . ASP A 1 162 ? -9.387 10.191 -1.052 1.00 92.25 162 ASP A O 1
ATOM 1221 N N . LEU A 1 163 ? -7.574 9.698 -2.270 1.00 89.06 163 LEU A N 1
ATOM 1222 C CA . LEU A 1 163 ? -7.295 11.074 -2.678 1.00 89.06 163 LEU A CA 1
ATOM 1223 C C . LEU A 1 163 ? -7.291 11.144 -4.200 1.00 89.06 163 LEU A C 1
ATOM 1225 O O . LEU A 1 163 ? -6.435 10.531 -4.833 1.00 89.06 163 LEU A O 1
ATOM 1229 N N . ASN A 1 164 ? -8.216 11.900 -4.797 1.00 86.19 164 ASN A N 1
ATOM 1230 C CA . ASN A 1 164 ? -8.289 12.117 -6.251 1.00 86.19 164 ASN A CA 1
ATOM 1231 C C . ASN A 1 164 ? -8.183 10.803 -7.051 1.00 86.19 164 ASN A C 1
ATOM 1233 O O . ASN A 1 164 ? -7.320 10.655 -7.919 1.00 86.19 164 ASN A O 1
ATOM 1237 N N . GLY A 1 165 ? -8.975 9.799 -6.663 1.00 83.56 165 GLY A N 1
ATOM 1238 C CA . GLY A 1 165 ? -8.980 8.471 -7.287 1.00 83.56 165 GLY A CA 1
ATOM 1239 C C . GLY A 1 165 ? -7.746 7.601 -7.005 1.00 83.56 165 GLY A C 1
ATOM 1240 O O . GLY A 1 165 ? -7.682 6.470 -7.474 1.00 83.56 165 GLY A O 1
ATOM 1241 N N . SER A 1 166 ? -6.761 8.083 -6.240 1.00 87.69 166 SER A N 1
ATOM 1242 C CA . SER A 1 166 ? -5.664 7.249 -5.740 1.00 87.69 166 SER A CA 1
ATOM 1243 C C . SER A 1 166 ? -6.076 6.570 -4.439 1.00 87.69 166 SER A C 1
ATOM 1245 O O . SER A 1 166 ? -6.448 7.252 -3.484 1.00 87.69 166 SER A O 1
ATOM 1247 N N . ALA A 1 167 ? -5.961 5.240 -4.404 1.00 92.06 167 ALA A N 1
ATOM 1248 C CA . ALA A 1 167 ? -6.242 4.435 -3.221 1.00 92.06 167 ALA A CA 1
ATOM 1249 C C . ALA A 1 167 ? -5.425 4.910 -2.011 1.00 92.06 167 ALA A C 1
ATOM 1251 O O . ALA A 1 167 ? -4.197 5.052 -2.103 1.00 92.06 167 ALA A O 1
ATOM 1252 N N . GLY A 1 168 ? -6.115 5.139 -0.895 1.00 95.19 168 GLY A N 1
ATOM 1253 C CA . GLY A 1 168 ? -5.515 5.618 0.338 1.00 95.19 168 GLY A CA 1
ATOM 1254 C C . GLY A 1 168 ? -6.191 5.072 1.586 1.00 95.19 168 GLY A C 1
ATOM 1255 O O . GLY A 1 168 ? -7.367 4.706 1.586 1.00 95.19 168 GLY A O 1
ATOM 1256 N N . TRP A 1 169 ? -5.428 5.054 2.672 1.00 97.44 169 TRP A N 1
ATOM 1257 C CA . TRP A 1 169 ? -5.883 4.636 3.995 1.00 97.44 169 TRP A CA 1
ATOM 1258 C C . TRP A 1 169 ? -5.463 5.683 5.015 1.00 97.44 169 TRP A C 1
ATOM 1260 O O . TRP A 1 169 ? -4.466 6.386 4.828 1.00 97.44 169 TRP A O 1
ATOM 1270 N N . ARG A 1 170 ? -6.251 5.813 6.077 1.00 95.44 170 ARG A N 1
ATOM 1271 C CA . ARG A 1 170 ? -6.085 6.832 7.105 1.00 95.44 170 ARG A CA 1
ATOM 1272 C C . ARG A 1 170 ? -6.066 6.202 8.483 1.00 95.44 170 ARG A C 1
ATOM 1274 O O . ARG A 1 170 ? -6.962 5.444 8.828 1.00 95.44 170 ARG A O 1
ATOM 1281 N N . PHE A 1 171 ? -5.077 6.599 9.272 1.00 94.19 171 PHE A N 1
ATOM 1282 C CA . PHE A 1 171 ? -4.974 6.342 10.702 1.00 94.19 171 PHE A CA 1
ATOM 1283 C C . PHE A 1 171 ? -4.973 7.695 11.418 1.00 94.19 171 PHE A C 1
ATOM 1285 O O . PHE A 1 171 ? -4.043 8.492 11.270 1.00 94.19 171 PHE A O 1
ATOM 1292 N N . GLY A 1 172 ? -6.048 8.001 12.146 1.00 89.12 172 GLY A N 1
ATOM 1293 C CA . GLY A 1 172 ? -6.197 9.284 12.836 1.00 89.12 172 GLY A CA 1
ATOM 1294 C C . GLY A 1 172 ? -6.010 10.497 11.910 1.00 89.12 172 GLY A C 1
ATOM 1295 O O . GLY A 1 172 ? -6.795 10.729 10.987 1.00 89.12 172 GLY A O 1
ATOM 1296 N N . GLY A 1 173 ? -4.980 11.304 12.178 1.00 87.38 173 GLY A N 1
ATOM 1297 C CA . GLY A 1 173 ? -4.649 12.517 11.418 1.00 87.38 173 GLY A CA 1
ATOM 1298 C C . GLY A 1 173 ? -3.768 12.294 10.186 1.00 87.38 173 GLY A C 1
ATOM 1299 O O . GLY A 1 173 ? -3.370 13.278 9.560 1.00 87.38 173 GLY A O 1
ATOM 1300 N N . VAL A 1 174 ? -3.441 11.045 9.856 1.00 90.88 174 VAL A N 1
ATOM 1301 C CA . VAL A 1 174 ? -2.448 10.689 8.842 1.00 90.88 174 VAL A CA 1
ATOM 1302 C C . VAL A 1 174 ? -3.064 9.813 7.760 1.00 90.88 174 VAL A C 1
ATOM 1304 O O . VAL A 1 174 ? -3.780 8.863 8.066 1.00 90.88 174 VAL A O 1
ATOM 1307 N N . ARG A 1 175 ? -2.760 10.110 6.495 1.00 94.50 175 ARG A N 1
ATOM 1308 C CA . ARG A 1 175 ? -3.116 9.295 5.327 1.00 94.50 175 ARG A CA 1
ATOM 1309 C C . ARG A 1 175 ? -1.857 8.753 4.664 1.00 94.50 175 ARG A C 1
ATOM 1311 O O . ARG A 1 175 ? -0.846 9.445 4.625 1.00 94.50 175 ARG A O 1
ATOM 1318 N N . TRP A 1 176 ? -1.921 7.568 4.071 1.00 96.50 176 TRP A N 1
ATOM 1319 C CA . TRP A 1 176 ? -0.902 7.113 3.126 1.00 96.50 176 TRP A CA 1
ATOM 1320 C C . TRP A 1 176 ? -1.512 6.681 1.798 1.00 96.50 176 TRP A C 1
ATOM 1322 O O . TRP A 1 176 ? -2.630 6.167 1.746 1.00 96.50 176 TRP A O 1
ATOM 1332 N N . LEU A 1 177 ? -0.751 6.899 0.725 1.00 96.81 177 LEU A N 1
ATOM 1333 C CA . LEU A 1 177 ? -1.058 6.443 -0.631 1.00 96.81 177 LEU A CA 1
ATOM 1334 C C . LEU A 1 177 ? -0.012 5.432 -1.101 1.00 96.81 177 LEU A C 1
ATOM 1336 O O . LEU A 1 177 ? 1.126 5.441 -0.636 1.00 96.81 177 LEU A O 1
ATOM 1340 N N . LEU A 1 178 ? -0.370 4.602 -2.076 1.00 97.44 178 LEU A N 1
ATOM 1341 C CA . LEU A 1 178 ? 0.542 3.625 -2.673 1.00 97.44 178 LEU A CA 1
ATOM 1342 C C . LEU A 1 178 ? 1.310 4.199 -3.867 1.00 97.44 178 LEU A C 1
ATOM 1344 O O . LEU A 1 178 ? 0.706 4.728 -4.807 1.00 97.44 178 LEU A O 1
ATOM 1348 N N . ALA A 1 179 ? 2.629 4.007 -3.910 1.00 96.44 179 ALA A N 1
ATOM 1349 C CA . ALA A 1 179 ? 3.445 4.298 -5.086 1.00 96.44 179 ALA A CA 1
ATOM 1350 C C . ALA A 1 179 ? 4.369 3.130 -5.441 1.00 96.44 179 ALA A C 1
ATOM 1352 O O . ALA A 1 179 ? 5.271 2.785 -4.688 1.00 96.44 179 ALA A O 1
ATOM 1353 N N . SER A 1 180 ? 4.176 2.566 -6.633 1.00 94.88 180 SER A N 1
ATOM 1354 C CA . SER A 1 180 ? 5.111 1.592 -7.187 1.00 94.88 180 SER A CA 1
ATOM 1355 C C . SER A 1 180 ? 6.397 2.268 -7.659 1.00 94.88 180 SER A C 1
ATOM 1357 O O . SER A 1 180 ? 6.364 3.386 -8.192 1.00 94.88 180 SER A O 1
ATOM 1359 N N . ALA A 1 181 ? 7.514 1.566 -7.533 1.00 93.50 181 ALA A N 1
ATOM 1360 C CA . ALA A 1 181 ? 8.802 1.903 -8.121 1.00 93.50 181 ALA A CA 1
ATOM 1361 C C . ALA A 1 181 ? 9.335 0.720 -8.943 1.00 93.50 181 ALA A C 1
ATOM 1363 O O . ALA A 1 181 ? 8.861 -0.409 -8.812 1.00 93.50 181 ALA A O 1
ATOM 1364 N N . ARG A 1 182 ? 10.329 0.981 -9.798 1.00 89.88 182 ARG A N 1
ATOM 1365 C CA . ARG A 1 182 ? 11.144 -0.099 -10.375 1.00 89.88 182 ARG A CA 1
ATOM 1366 C C . ARG A 1 182 ? 11.945 -0.782 -9.260 1.00 89.88 182 ARG A C 1
ATOM 1368 O O . ARG A 1 182 ? 12.234 -0.131 -8.259 1.00 89.88 182 ARG A O 1
ATOM 1375 N N . SER A 1 183 ? 12.320 -2.045 -9.454 1.00 86.38 183 SER A N 1
ATOM 1376 C CA . SER A 1 183 ? 13.225 -2.753 -8.534 1.00 86.38 183 SER A CA 1
ATOM 1377 C C . SER A 1 183 ? 14.518 -1.956 -8.311 1.00 86.38 183 SER A C 1
ATOM 1379 O O . SER A 1 183 ? 15.087 -1.429 -9.273 1.00 86.38 183 SER A O 1
ATOM 1381 N N . GLY A 1 184 ? 14.931 -1.807 -7.050 1.00 87.38 184 GLY A N 1
ATOM 1382 C CA . GLY A 1 184 ? 16.074 -0.992 -6.627 1.00 87.38 184 GLY A CA 1
ATOM 1383 C C . GLY A 1 184 ? 15.868 0.514 -6.818 1.00 87.38 184 GLY A C 1
ATOM 1384 O O . GLY A 1 184 ? 16.827 1.282 -6.848 1.00 87.38 184 GLY A O 1
ATOM 1385 N N . GLY A 1 185 ? 14.629 0.946 -7.063 1.00 89.50 185 GLY A N 1
ATOM 1386 C CA . GLY A 1 185 ? 14.289 2.305 -7.474 1.00 89.50 185 GLY A CA 1
ATOM 1387 C C . GLY A 1 185 ? 13.467 3.087 -6.461 1.00 89.50 185 GLY A C 1
ATOM 1388 O O . GLY A 1 185 ? 13.036 4.192 -6.796 1.00 89.50 185 GLY A O 1
ATOM 1389 N N . ILE A 1 186 ? 13.214 2.543 -5.266 1.00 92.38 186 ILE A N 1
ATOM 1390 C CA . ILE A 1 186 ? 12.405 3.221 -4.245 1.00 92.38 186 ILE A CA 1
ATOM 1391 C C . ILE A 1 186 ? 13.024 4.559 -3.827 1.00 92.38 186 ILE A C 1
ATOM 1393 O O . ILE A 1 186 ? 12.303 5.552 -3.728 1.00 92.38 186 ILE A O 1
ATOM 1397 N N . ASP A 1 187 ? 14.341 4.635 -3.645 1.00 91.19 187 ASP A N 1
ATOM 1398 C CA . ASP A 1 187 ? 15.004 5.873 -3.199 1.00 91.19 187 ASP A CA 1
ATOM 1399 C C . ASP A 1 187 ? 15.004 6.986 -4.260 1.00 91.19 187 ASP A C 1
ATOM 1401 O O . ASP A 1 187 ? 15.149 8.169 -3.944 1.00 91.19 187 ASP A O 1
ATOM 1405 N N . ALA A 1 188 ? 14.794 6.612 -5.524 1.00 91.19 188 ALA A N 1
ATOM 1406 C CA . ALA A 1 188 ? 14.863 7.488 -6.688 1.00 91.19 188 ALA A CA 1
ATOM 1407 C C . ALA A 1 188 ? 13.533 7.544 -7.457 1.00 91.19 188 ALA A C 1
ATOM 1409 O O . ALA A 1 188 ? 13.528 7.650 -8.686 1.00 91.19 188 ALA A O 1
ATOM 1410 N N . ILE A 1 189 ? 12.393 7.451 -6.758 1.00 93.06 189 ILE A N 1
ATOM 1411 C CA . ILE A 1 189 ? 11.085 7.646 -7.392 1.00 93.06 189 ILE A CA 1
ATOM 1412 C C . ILE A 1 189 ? 11.048 9.025 -8.064 1.00 93.06 189 ILE A C 1
ATOM 1414 O O . ILE A 1 189 ? 11.180 10.067 -7.422 1.00 93.06 189 ILE A O 1
ATOM 1418 N N . GLU A 1 190 ? 10.827 9.018 -9.375 1.00 92.19 190 GLU A N 1
ATOM 1419 C CA . GLU A 1 190 ? 10.636 10.225 -10.167 1.00 92.19 190 GLU A CA 1
ATOM 1420 C C . GLU A 1 190 ? 9.188 10.715 -10.009 1.00 92.19 190 GLU A C 1
ATOM 1422 O O . GLU A 1 190 ? 8.268 10.217 -10.667 1.00 92.19 190 GLU A O 1
ATOM 1427 N N . TRP A 1 191 ? 8.959 11.673 -9.102 1.00 93.06 191 TRP A N 1
ATOM 1428 C CA . TRP A 1 191 ? 7.605 12.160 -8.814 1.00 93.06 191 TRP A CA 1
ATOM 1429 C C . TRP A 1 191 ? 6.978 12.899 -9.999 1.00 93.06 191 TRP A C 1
ATOM 1431 O O . TRP A 1 191 ? 5.765 12.810 -10.174 1.00 93.06 191 TRP A O 1
ATOM 1441 N N . THR A 1 192 ? 7.774 13.560 -10.844 1.00 90.56 192 THR A N 1
ATOM 1442 C CA . THR A 1 192 ? 7.330 14.243 -12.077 1.00 90.56 192 THR A CA 1
ATOM 1443 C C . THR A 1 192 ? 6.610 13.309 -13.050 1.00 90.56 192 THR A C 1
ATOM 1445 O O . THR A 1 192 ? 5.680 13.740 -13.726 1.00 90.56 192 THR A O 1
ATOM 1448 N N . GLY A 1 193 ? 6.987 12.027 -13.083 1.00 88.56 193 GLY A N 1
ATOM 1449 C CA . GLY A 1 193 ? 6.349 10.996 -13.906 1.00 88.56 193 GLY A CA 1
ATOM 1450 C C . GLY A 1 193 ? 5.169 10.278 -13.238 1.00 88.56 193 GLY A C 1
ATOM 1451 O O . GLY A 1 193 ? 4.592 9.366 -13.830 1.00 88.56 193 GLY A O 1
ATOM 1452 N N . LYS A 1 194 ? 4.806 10.625 -11.994 1.00 91.81 194 LYS A N 1
ATOM 1453 C CA . LYS A 1 194 ? 3.661 10.028 -11.279 1.00 91.81 194 LYS A CA 1
ATOM 1454 C C . LYS A 1 194 ? 2.376 10.825 -11.507 1.00 91.81 194 LYS A C 1
ATOM 1456 O O . LYS A 1 194 ? 2.395 11.924 -12.051 1.00 91.81 194 LYS A O 1
ATOM 1461 N N . SER A 1 195 ? 1.245 10.265 -11.070 1.00 90.38 195 SER A N 1
ATOM 1462 C CA . SER A 1 195 ? -0.065 10.918 -11.189 1.00 90.38 195 SER A CA 1
ATOM 1463 C C . SER A 1 195 ? -0.087 12.302 -10.520 1.00 90.38 195 SER A C 1
ATOM 1465 O O . SER A 1 195 ? 0.615 12.494 -9.520 1.00 90.38 195 SER A O 1
ATOM 1467 N N . PRO A 1 196 ? -0.938 13.238 -10.986 1.00 90.50 196 PRO A N 1
ATOM 1468 C CA . PRO A 1 196 ? -1.069 14.570 -10.386 1.00 90.50 196 PRO A CA 1
ATOM 1469 C C . PRO A 1 196 ? -1.270 14.531 -8.865 1.00 90.50 196 PRO A C 1
ATOM 1471 O O . PRO A 1 196 ? -0.670 15.307 -8.129 1.00 90.50 196 PRO A O 1
ATOM 1474 N N . THR A 1 197 ? -2.026 13.552 -8.364 1.00 89.69 197 THR A N 1
ATOM 1475 C CA . THR A 1 197 ? -2.216 13.305 -6.929 1.00 89.69 197 THR A CA 1
ATOM 1476 C C . THR A 1 197 ? -0.909 13.053 -6.183 1.00 89.69 197 THR A C 1
ATOM 1478 O O . THR A 1 197 ? -0.663 13.642 -5.135 1.00 89.69 197 THR A O 1
ATOM 1481 N N . LYS A 1 198 ? -0.046 12.185 -6.716 1.00 91.75 198 LYS A N 1
ATOM 1482 C CA . LYS A 1 198 ? 1.239 11.849 -6.087 1.00 91.75 198 LYS A CA 1
ATOM 1483 C C . LYS A 1 198 ? 2.215 13.018 -6.172 1.00 91.75 198 LYS A C 1
ATOM 1485 O O . LYS A 1 198 ? 2.960 13.249 -5.226 1.00 91.75 198 LYS A O 1
ATOM 1490 N N . GLN A 1 199 ? 2.154 13.796 -7.253 1.00 92.25 199 GLN A N 1
ATOM 1491 C CA . GLN A 1 199 ? 2.894 15.054 -7.367 1.00 92.25 199 GLN A CA 1
ATOM 1492 C C . GLN A 1 199 ? 2.464 16.060 -6.289 1.00 92.25 199 GLN A C 1
ATOM 1494 O O . GLN A 1 199 ? 3.317 16.689 -5.666 1.00 92.25 199 GLN A O 1
ATOM 1499 N N . LEU A 1 200 ? 1.157 16.184 -6.025 1.00 88.62 200 LEU A N 1
ATOM 1500 C CA . LEU A 1 200 ? 0.628 17.047 -4.962 1.00 88.62 200 LEU A CA 1
ATOM 1501 C C . LEU A 1 200 ? 1.119 16.616 -3.574 1.00 88.62 200 LEU A C 1
ATOM 1503 O O . LEU A 1 200 ? 1.562 17.470 -2.806 1.00 88.62 200 LEU A O 1
ATOM 1507 N N . VAL A 1 201 ? 1.103 15.313 -3.270 1.00 89.69 201 VAL A N 1
ATOM 1508 C CA . VAL A 1 201 ? 1.629 14.784 -1.997 1.00 89.69 201 VAL A CA 1
ATOM 1509 C C . VAL A 1 201 ? 3.135 15.041 -1.868 1.00 89.69 201 VAL A C 1
ATOM 1511 O O . VAL A 1 201 ? 3.583 15.537 -0.837 1.00 89.69 201 VAL A O 1
ATOM 1514 N N . ALA A 1 202 ? 3.919 14.840 -2.933 1.00 89.56 202 ALA A N 1
ATOM 1515 C CA . ALA A 1 202 ? 5.354 15.149 -2.936 1.00 89.56 202 ALA A CA 1
ATOM 1516 C C . ALA A 1 202 ? 5.662 16.636 -2.664 1.00 89.56 202 ALA A C 1
ATOM 1518 O O . ALA A 1 202 ? 6.716 16.969 -2.121 1.00 89.56 202 ALA A O 1
ATOM 1519 N N . ARG A 1 203 ? 4.736 17.543 -2.997 1.00 87.62 203 ARG A N 1
ATOM 1520 C CA . ARG A 1 203 ? 4.851 18.991 -2.747 1.00 87.62 203 ARG A CA 1
ATOM 1521 C C . ARG A 1 203 ? 4.323 19.434 -1.377 1.00 87.62 203 ARG A C 1
ATOM 1523 O O . ARG A 1 203 ? 4.508 20.599 -1.026 1.00 87.62 203 ARG A O 1
ATOM 1530 N N . GLN A 1 204 ? 3.681 18.553 -0.603 1.00 81.31 204 GLN A N 1
ATOM 1531 C CA . GLN A 1 204 ? 2.995 18.907 0.648 1.00 81.31 204 GLN A CA 1
ATOM 1532 C C . GLN A 1 204 ? 3.929 19.571 1.670 1.00 81.31 204 GLN A C 1
ATOM 1534 O O . GLN A 1 204 ? 3.581 20.598 2.249 1.00 81.31 204 GLN A O 1
ATOM 1539 N N . PHE A 1 205 ? 5.124 19.010 1.864 1.00 68.62 205 PHE A N 1
ATOM 1540 C CA . PHE A 1 205 ? 6.002 19.356 2.988 1.00 68.62 205 PHE A CA 1
ATOM 1541 C C . PHE A 1 205 ? 7.170 20.281 2.632 1.00 68.62 205 PHE A C 1
ATOM 1543 O O . PHE A 1 205 ? 7.892 20.735 3.514 1.00 68.62 205 PHE A O 1
ATOM 1550 N N . GLY A 1 206 ? 7.318 20.645 1.354 1.00 52.78 206 GLY A N 1
ATOM 1551 C CA . GLY A 1 206 ? 8.291 21.649 0.901 1.00 52.78 206 GLY A CA 1
ATOM 1552 C C . GLY A 1 206 ? 7.890 23.100 1.200 1.00 52.78 206 GLY A C 1
ATOM 1553 O O . GLY A 1 206 ? 8.616 24.028 0.844 1.00 52.78 206 GLY A O 1
ATOM 1554 N N . LYS A 1 207 ? 6.735 23.320 1.840 1.00 51.03 207 LYS A N 1
ATOM 1555 C CA . LYS A 1 207 ? 6.199 24.648 2.158 1.00 51.03 207 LYS A CA 1
ATOM 1556 C C . LYS A 1 207 ? 6.741 25.151 3.501 1.00 51.03 207 LYS A C 1
ATOM 1558 O O . LYS A 1 207 ? 6.094 25.031 4.535 1.00 51.03 207 LYS A O 1
ATOM 1563 N N . SER A 1 208 ? 7.926 25.758 3.466 1.00 34.97 208 SER A N 1
ATOM 1564 C CA . SER A 1 208 ? 8.321 26.778 4.450 1.00 34.97 208 SER A CA 1
ATOM 1565 C C . SER A 1 208 ? 7.304 27.940 4.439 1.00 34.97 208 SER A C 1
ATOM 1567 O O . SER A 1 208 ? 6.684 28.192 3.409 1.00 34.97 208 SER A O 1
ATOM 1569 N N . GLU A 1 209 ? 7.134 28.619 5.580 1.00 39.75 209 GLU A N 1
ATOM 1570 C CA . GLU A 1 209 ? 6.095 29.570 6.059 1.00 39.75 209 GLU A CA 1
ATOM 1571 C C . GLU A 1 209 ? 5.494 30.644 5.115 1.00 39.75 209 GLU A C 1
ATOM 1573 O O . GLU A 1 209 ? 4.659 31.445 5.539 1.00 39.75 209 GLU A O 1
ATOM 1578 N N . LYS A 1 210 ? 5.838 30.694 3.831 1.00 39.19 210 LYS A N 1
ATOM 1579 C CA . LYS A 1 210 ? 5.162 31.525 2.829 1.00 39.19 210 LYS A CA 1
ATOM 1580 C C . LYS A 1 210 ? 4.525 30.624 1.786 1.00 39.19 210 LYS A C 1
ATOM 1582 O O . LYS A 1 210 ? 5.159 30.237 0.814 1.00 39.19 210 LYS A O 1
ATOM 1587 N N . SER A 1 211 ? 3.254 30.306 1.994 1.00 41.75 211 SER A N 1
ATOM 1588 C CA . SER A 1 211 ? 2.445 29.641 0.973 1.00 41.75 211 SER A CA 1
ATOM 1589 C C . SER A 1 211 ? 2.338 30.539 -0.266 1.00 41.75 211 SER A C 1
ATOM 1591 O O . SER A 1 211 ? 1.806 31.643 -0.132 1.00 41.75 211 SER A O 1
ATOM 1593 N N . PRO A 1 212 ? 2.739 30.103 -1.473 1.00 38.00 212 PRO A N 1
ATOM 1594 C CA . PRO A 1 212 ? 2.022 30.537 -2.654 1.00 38.00 212 PRO A CA 1
ATOM 1595 C C . PRO A 1 212 ? 0.654 29.848 -2.620 1.00 38.00 212 PRO A C 1
ATOM 1597 O O . PRO A 1 212 ? 0.538 28.638 -2.389 1.00 38.00 212 PRO A O 1
ATOM 1600 N N . SER A 1 213 ? -0.403 30.643 -2.754 1.00 43.16 213 SER A N 1
ATOM 1601 C CA . SER A 1 213 ? -1.765 30.138 -2.895 1.00 43.16 213 SER A CA 1
ATOM 1602 C C . SER A 1 213 ? -1.874 29.238 -4.126 1.00 43.16 213 SER A C 1
ATOM 1604 O O . SER A 1 213 ? -1.231 29.488 -5.141 1.00 43.16 213 SER A O 1
ATOM 1606 N N . LEU A 1 214 ? -2.747 28.236 -4.032 1.00 49.84 214 LEU A N 1
ATOM 1607 C CA . LEU A 1 214 ? -3.050 27.161 -4.992 1.00 49.84 214 LEU A CA 1
ATOM 1608 C C . LEU A 1 214 ? -3.406 27.595 -6.440 1.00 49.84 214 LEU A C 1
ATOM 1610 O O . LEU A 1 214 ? -3.723 26.744 -7.263 1.00 49.84 214 LEU A O 1
ATOM 1614 N N . PHE A 1 215 ? -3.345 28.888 -6.764 1.00 48.88 215 PHE A N 1
ATOM 1615 C CA . PHE A 1 215 ? -3.672 29.456 -8.074 1.00 48.88 215 PHE A CA 1
ATOM 1616 C C . PHE A 1 215 ? -2.453 29.724 -8.974 1.00 48.88 215 PHE A C 1
ATOM 1618 O O . PHE A 1 215 ? -2.629 29.834 -10.184 1.00 48.88 215 PHE A O 1
ATOM 1625 N N . ASP A 1 216 ? -1.230 29.788 -8.433 1.00 47.66 216 ASP A N 1
ATOM 1626 C CA . ASP A 1 216 ? -0.050 30.156 -9.242 1.00 47.66 216 ASP A CA 1
ATOM 1627 C C . ASP A 1 216 ? 0.430 29.037 -10.184 1.00 47.66 216 ASP A C 1
ATOM 1629 O O . ASP A 1 216 ? 0.951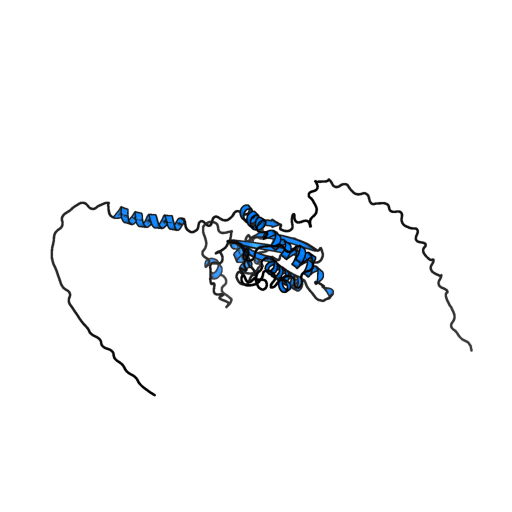 29.318 -11.265 1.00 47.66 216 ASP A O 1
ATOM 1633 N N . ASP A 1 217 ? 0.210 27.769 -9.819 1.00 45.94 217 ASP A N 1
ATOM 1634 C CA . ASP A 1 217 ? 0.639 26.622 -10.635 1.00 45.94 217 ASP A CA 1
ATOM 1635 C C . ASP A 1 217 ? -0.433 26.169 -11.643 1.00 45.94 217 ASP A C 1
ATOM 1637 O O . ASP A 1 217 ? -0.096 25.660 -12.712 1.00 45.94 217 ASP A O 1
ATOM 1641 N N . TYR A 1 218 ? -1.721 26.391 -11.349 1.00 45.25 218 TYR A N 1
ATOM 1642 C CA . TYR A 1 218 ? -2.826 25.998 -12.236 1.00 45.25 218 TYR A CA 1
ATOM 1643 C C . TYR A 1 218 ? -3.058 26.983 -13.388 1.00 45.25 218 TYR A C 1
ATOM 1645 O O . TYR A 1 218 ? -3.484 26.570 -14.463 1.00 45.25 218 TYR A O 1
ATOM 1653 N N . ALA A 1 219 ? -2.709 28.264 -13.225 1.00 46.44 219 ALA A N 1
ATOM 1654 C CA . ALA A 1 219 ? -2.853 29.262 -14.288 1.00 46.44 219 ALA A CA 1
ATOM 1655 C C . ALA A 1 219 ? -1.887 29.057 -15.476 1.00 46.44 219 ALA A C 1
ATOM 1657 O O . ALA A 1 219 ? -2.008 29.749 -16.485 1.00 46.44 219 ALA A O 1
ATOM 1658 N N . ARG A 1 220 ? -0.920 28.132 -15.373 1.00 43.66 220 ARG A N 1
ATOM 1659 C CA . ARG A 1 220 ? 0.088 27.893 -16.419 1.00 43.66 220 ARG A CA 1
ATOM 1660 C C . ARG A 1 220 ? -0.159 26.677 -17.310 1.00 43.66 220 ARG A C 1
ATOM 1662 O O . ARG A 1 220 ? 0.540 26.560 -18.306 1.00 43.66 220 ARG A O 1
ATOM 1669 N N . ASN A 1 221 ? -1.131 25.815 -17.005 1.00 38.91 221 ASN A N 1
ATOM 1670 C CA . ASN A 1 221 ? -1.416 24.617 -17.807 1.00 38.91 221 ASN A CA 1
ATOM 1671 C C . ASN A 1 221 ? -2.926 24.396 -17.987 1.00 38.91 221 ASN A C 1
ATOM 1673 O O . ASN A 1 221 ? -3.457 23.354 -17.612 1.00 38.91 221 ASN A O 1
ATOM 1677 N N . VAL A 1 222 ? -3.622 25.389 -18.546 1.00 39.66 222 VAL A N 1
ATOM 1678 C CA . VAL A 1 222 ? -5.015 25.229 -18.984 1.00 39.66 222 VAL A CA 1
ATOM 1679 C C . VAL A 1 222 ? -5.017 24.943 -20.482 1.00 39.66 222 VAL A C 1
ATOM 1681 O O . VAL A 1 222 ? -5.092 25.857 -21.290 1.00 39.66 222 VAL A O 1
ATOM 1684 N N . ASP A 1 223 ? -4.890 23.662 -20.812 1.00 37.72 223 ASP A N 1
ATOM 1685 C CA . ASP A 1 223 ? -5.398 23.061 -22.048 1.00 37.72 223 ASP A CA 1
ATOM 1686 C C . ASP A 1 223 ? -5.772 21.608 -21.708 1.00 37.72 223 ASP A C 1
ATOM 1688 O O . ASP A 1 223 ? -5.005 20.668 -21.908 1.00 37.72 223 ASP A O 1
ATOM 1692 N N . SER A 1 224 ? -6.908 21.423 -21.033 1.00 42.03 224 SER A N 1
ATOM 1693 C CA . SER A 1 224 ? -7.720 20.194 -21.091 1.00 42.03 224 SER A CA 1
ATOM 1694 C C . SER A 1 224 ? -8.996 20.343 -20.257 1.00 42.03 224 SER A C 1
ATOM 1696 O O . SER A 1 224 ? -8.971 20.706 -19.083 1.00 42.03 224 SER A O 1
ATOM 1698 N N . ASP A 1 225 ? -10.116 20.053 -20.914 1.00 36.78 225 ASP A N 1
ATOM 1699 C CA . ASP A 1 225 ? -11.512 20.173 -20.481 1.00 36.78 225 ASP A CA 1
ATOM 1700 C C . ASP A 1 225 ? -11.954 19.164 -19.395 1.00 36.78 225 ASP A C 1
ATOM 1702 O O . ASP A 1 225 ? -13.022 18.564 -19.490 1.00 36.78 225 ASP A O 1
ATOM 1706 N N . GLU A 1 226 ? -11.195 18.985 -18.313 1.00 38.28 226 GLU A N 1
ATOM 1707 C CA . GLU A 1 226 ? -11.676 18.244 -17.134 1.00 38.28 226 GLU A CA 1
ATOM 1708 C C . GLU A 1 226 ? -11.440 19.049 -15.852 1.00 38.28 226 GLU A C 1
ATOM 1710 O O . GLU A 1 226 ? -10.521 18.816 -15.067 1.00 38.28 226 GLU A O 1
ATOM 1715 N N . LEU A 1 227 ? -12.322 20.026 -15.630 1.00 37.50 227 LEU A N 1
ATOM 1716 C CA . LEU A 1 227 ? -12.504 20.696 -14.343 1.00 37.50 227 LEU A CA 1
ATOM 1717 C C . LEU A 1 227 ? -13.016 19.680 -13.307 1.00 37.50 227 LEU A C 1
ATOM 1719 O O . LEU A 1 227 ? -14.214 19.581 -13.041 1.00 37.50 227 LEU A O 1
ATOM 1723 N N . PHE A 1 228 ? -12.102 18.919 -12.704 1.00 39.44 228 PHE A N 1
ATOM 1724 C CA . PHE A 1 228 ? -12.393 18.134 -11.508 1.00 39.44 228 PHE A CA 1
ATOM 1725 C C . PHE A 1 228 ? -12.747 19.087 -10.359 1.00 39.44 228 PHE A C 1
ATOM 1727 O O . PHE A 1 228 ? -11.899 19.805 -9.825 1.00 39.44 228 PHE A O 1
ATOM 1734 N N . VAL A 1 229 ? -14.029 19.109 -9.993 1.00 36.56 229 VAL A N 1
ATOM 1735 C CA . VAL A 1 229 ? -14.557 19.924 -8.895 1.00 36.56 229 VAL A CA 1
ATOM 1736 C C . VAL A 1 229 ? -14.083 19.355 -7.557 1.00 36.56 229 VAL A C 1
ATOM 1738 O O . VAL A 1 229 ? -14.307 18.192 -7.226 1.00 36.56 229 VAL A O 1
ATOM 1741 N N . TRP A 1 230 ? -13.413 20.211 -6.797 1.00 44.62 230 TRP A N 1
ATOM 1742 C CA . TRP A 1 230 ? -12.731 19.918 -5.544 1.00 44.62 230 TRP A CA 1
ATOM 1743 C C . TRP A 1 230 ? -13.651 20.142 -4.328 1.00 44.62 230 TRP A C 1
ATOM 1745 O O . TRP A 1 230 ? -14.108 21.264 -4.125 1.00 44.62 230 TRP A O 1
ATOM 1755 N N . ASN A 1 231 ? -13.892 19.120 -3.490 1.00 37.16 231 ASN A N 1
ATOM 1756 C CA . ASN A 1 231 ? -14.863 19.185 -2.375 1.00 37.16 231 ASN A CA 1
ATOM 1757 C C . ASN A 1 231 ? -14.271 19.079 -0.938 1.00 37.16 231 ASN A C 1
ATOM 1759 O O . ASN A 1 231 ? -15.006 18.756 -0.009 1.00 37.16 231 ASN A O 1
ATOM 1763 N N . GLY A 1 232 ? -12.985 19.384 -0.697 1.00 48.09 232 GLY A N 1
ATOM 1764 C CA . GLY A 1 232 ? -12.434 19.524 0.677 1.00 48.09 232 GLY A CA 1
ATOM 1765 C C . GLY A 1 232 ? -10.912 19.700 0.722 1.00 48.09 232 GLY A C 1
ATOM 1766 O O . GLY A 1 232 ? -10.267 19.230 -0.186 1.00 48.09 232 GLY A O 1
ATOM 1767 N N . ASP A 1 233 ? -10.303 20.384 1.700 1.00 57.03 233 ASP A N 1
ATOM 1768 C CA . ASP A 1 233 ? -8.844 20.677 1.728 1.00 57.03 233 ASP A CA 1
ATOM 1769 C C . ASP A 1 233 ? -7.966 19.413 1.504 1.00 57.03 233 ASP A C 1
ATOM 1771 O O . ASP A 1 233 ? -8.083 18.467 2.283 1.00 57.03 233 ASP A O 1
ATOM 1775 N N . PRO A 1 234 ? -7.074 19.363 0.483 1.00 54.47 234 PRO A N 1
ATOM 1776 C CA . PRO A 1 234 ? -6.251 18.175 0.201 1.00 54.47 234 PRO A CA 1
ATOM 1777 C C . PRO A 1 234 ? -5.316 17.815 1.351 1.00 54.47 234 PRO A C 1
ATOM 1779 O O . PRO A 1 234 ? -4.810 16.691 1.407 1.00 54.47 234 PRO A O 1
ATOM 1782 N N . PHE A 1 235 ? -5.064 18.791 2.219 1.00 61.91 235 PHE A N 1
ATOM 1783 C CA . PHE A 1 235 ? -4.145 18.743 3.337 1.00 61.91 235 PHE A CA 1
ATOM 1784 C C . PHE A 1 235 ? -4.883 18.804 4.679 1.00 61.91 235 PHE A C 1
ATOM 1786 O O . PHE A 1 235 ? -4.282 19.154 5.696 1.00 61.91 235 PHE A O 1
ATOM 1793 N N . ASP A 1 236 ? -6.161 18.399 4.713 1.00 69.81 236 ASP A N 1
ATOM 1794 C CA . ASP A 1 236 ? -6.864 18.109 5.969 1.00 69.81 236 ASP A CA 1
ATOM 1795 C C . ASP A 1 236 ? -6.073 17.101 6.832 1.00 69.81 236 ASP A C 1
ATOM 1797 O O . ASP A 1 236 ? -6.130 17.127 8.066 1.00 69.81 236 ASP A O 1
ATOM 1801 N N . VAL A 1 237 ? -5.255 16.261 6.185 1.00 80.31 237 VAL A N 1
ATOM 1802 C CA . VAL A 1 237 ? -4.326 15.309 6.798 1.00 80.31 237 VAL A CA 1
ATOM 1803 C C . VAL A 1 237 ? -2.916 15.332 6.204 1.00 80.31 237 VAL A C 1
ATOM 1805 O O . VAL A 1 237 ? -2.694 15.604 5.020 1.00 80.31 237 VAL A O 1
ATOM 1808 N N . ASP A 1 238 ? -1.946 14.960 7.040 1.00 85.75 238 ASP A N 1
ATOM 1809 C CA . ASP A 1 238 ? -0.573 14.696 6.615 1.00 85.75 238 ASP A CA 1
ATOM 1810 C C . ASP A 1 238 ? -0.580 13.442 5.736 1.00 85.75 238 ASP A C 1
ATOM 1812 O O . ASP A 1 238 ? -1.030 12.383 6.181 1.00 85.75 238 ASP A O 1
ATOM 1816 N N . SER A 1 239 ? -0.158 13.569 4.472 1.00 91.69 239 SER A N 1
ATOM 1817 C CA . SER A 1 239 ? -0.175 12.461 3.513 1.00 91.69 239 SER A CA 1
ATOM 1818 C C . SER A 1 239 ? 1.234 11.931 3.271 1.00 91.69 239 SER A C 1
ATOM 1820 O O . SER A 1 239 ? 2.110 12.646 2.798 1.00 91.69 239 SER A O 1
ATOM 1822 N N . PHE A 1 240 ? 1.443 10.657 3.573 1.00 94.06 240 PHE A N 1
ATOM 1823 C CA . PHE A 1 240 ? 2.685 9.930 3.331 1.00 94.06 240 PHE A CA 1
ATOM 1824 C C . PHE A 1 240 ? 2.529 8.996 2.137 1.00 94.06 240 PHE A C 1
ATOM 1826 O O . PHE A 1 240 ? 1.438 8.817 1.583 1.00 94.06 240 PHE A O 1
ATOM 1833 N N . VAL A 1 241 ? 3.633 8.377 1.737 1.00 96.25 241 VAL A N 1
ATOM 1834 C CA . VAL A 1 241 ? 3.626 7.375 0.680 1.00 96.25 241 VAL A CA 1
ATOM 1835 C C . VAL A 1 241 ? 4.174 6.063 1.211 1.00 96.25 241 VAL A C 1
ATOM 1837 O O . VAL A 1 241 ? 5.227 6.025 1.844 1.00 96.25 241 VAL A O 1
ATOM 1840 N N . VAL A 1 242 ? 3.452 4.987 0.914 1.00 98.06 242 VAL A N 1
ATOM 1841 C CA . VAL A 1 242 ? 3.976 3.628 0.971 1.00 98.06 242 VAL A CA 1
ATOM 1842 C C . VAL A 1 242 ? 4.552 3.307 -0.407 1.00 98.06 242 VAL A C 1
ATOM 1844 O O . VAL A 1 242 ? 3.818 3.131 -1.387 1.00 98.06 242 VAL A O 1
ATOM 1847 N N . GLY A 1 243 ? 5.880 3.323 -0.486 1.00 97.31 243 GLY A N 1
ATOM 1848 C CA . GLY A 1 243 ? 6.644 2.971 -1.677 1.00 97.31 243 GLY A CA 1
ATOM 1849 C C . GLY A 1 243 ? 6.864 1.465 -1.729 1.00 97.31 243 GLY A C 1
ATOM 1850 O O . GLY A 1 243 ? 7.224 0.882 -0.712 1.00 97.31 243 GLY A O 1
ATOM 1851 N N . TYR A 1 244 ? 6.662 0.834 -2.884 1.00 97.69 244 TYR A N 1
ATOM 1852 C CA . TYR A 1 244 ? 6.886 -0.606 -3.035 1.00 97.69 244 TYR A CA 1
ATOM 1853 C C . TYR A 1 244 ? 7.471 -0.971 -4.401 1.00 97.69 244 TYR A C 1
ATOM 1855 O O . TYR A 1 244 ? 7.197 -0.307 -5.405 1.00 97.69 244 TYR A O 1
ATOM 1863 N N . SER A 1 245 ? 8.259 -2.044 -4.446 1.00 96.06 245 SER A N 1
ATOM 1864 C CA . SER A 1 245 ? 8.813 -2.604 -5.681 1.00 96.06 245 SER A CA 1
ATOM 1865 C C . SER A 1 245 ? 8.957 -4.127 -5.581 1.00 96.06 245 SER A C 1
ATOM 1867 O O . SER A 1 245 ? 9.293 -4.671 -4.522 1.00 96.06 245 SER A O 1
ATOM 1869 N N . LEU A 1 246 ? 8.699 -4.811 -6.696 1.00 95.88 246 LEU A N 1
ATOM 1870 C CA . LEU A 1 246 ? 8.867 -6.254 -6.838 1.00 95.88 246 LEU A CA 1
ATOM 1871 C C . LEU A 1 246 ? 9.641 -6.545 -8.122 1.00 95.88 246 LEU A C 1
ATOM 1873 O O . LEU A 1 246 ? 9.248 -6.105 -9.204 1.00 95.88 246 LEU A O 1
ATOM 1877 N N . ASP A 1 247 ? 10.713 -7.312 -7.993 1.00 93.50 247 ASP A N 1
ATOM 1878 C CA . ASP A 1 247 ? 11.420 -7.930 -9.106 1.00 93.50 247 ASP A CA 1
ATOM 1879 C C . ASP A 1 247 ? 10.916 -9.361 -9.292 1.00 93.50 247 ASP A C 1
ATOM 1881 O O . ASP A 1 247 ? 11.092 -10.201 -8.415 1.00 93.50 247 ASP A O 1
ATOM 1885 N N . LEU A 1 248 ? 10.292 -9.651 -10.430 1.00 91.06 248 LEU A N 1
ATOM 1886 C CA . LEU A 1 248 ? 9.760 -10.984 -10.719 1.00 91.06 248 LEU A CA 1
ATOM 1887 C C . LEU A 1 248 ? 10.835 -11.996 -11.140 1.00 91.06 248 LEU A C 1
ATOM 1889 O O . LEU A 1 248 ? 10.550 -13.187 -11.180 1.00 91.06 248 LEU A O 1
ATOM 1893 N N . VAL A 1 249 ? 12.056 -11.545 -11.445 1.00 89.00 249 VAL A N 1
ATOM 1894 C CA . VAL A 1 249 ? 13.175 -12.420 -11.824 1.00 89.00 249 VAL A CA 1
ATOM 1895 C C . VAL A 1 249 ? 13.985 -12.814 -10.595 1.00 89.00 249 VAL A C 1
ATOM 1897 O O . VAL A 1 249 ? 14.305 -13.985 -10.409 1.00 89.00 249 VAL A O 1
ATOM 1900 N N . THR A 1 250 ? 14.327 -11.839 -9.750 1.00 90.44 250 THR A N 1
ATOM 1901 C CA . THR A 1 250 ? 15.142 -12.080 -8.544 1.00 90.44 250 THR A CA 1
ATOM 1902 C C . THR A 1 250 ? 14.311 -12.295 -7.280 1.00 90.44 250 THR A C 1
ATOM 1904 O O . THR A 1 250 ? 14.861 -12.648 -6.239 1.00 90.44 250 THR A O 1
ATOM 1907 N N . TYR A 1 251 ? 12.996 -12.060 -7.345 1.00 90.56 251 TYR A N 1
ATOM 1908 C CA . TYR A 1 251 ? 12.083 -12.006 -6.195 1.00 90.56 251 TYR A CA 1
ATOM 1909 C C . TYR A 1 251 ? 12.457 -10.946 -5.148 1.00 90.56 251 TYR A C 1
ATOM 1911 O O . TYR A 1 251 ? 11.974 -10.989 -4.008 1.00 90.56 251 TYR A O 1
ATOM 1919 N N . GLY A 1 252 ? 13.294 -9.980 -5.548 1.00 92.88 252 GLY A N 1
ATOM 1920 C CA . GLY A 1 252 ? 13.657 -8.810 -4.765 1.00 92.88 252 GLY A CA 1
ATOM 1921 C C . GLY A 1 252 ? 12.427 -7.972 -4.435 1.00 92.88 252 GLY A C 1
ATOM 1922 O O . GLY A 1 252 ? 11.575 -7.723 -5.289 1.00 92.88 252 GLY A O 1
ATOM 1923 N N . ARG A 1 253 ? 12.319 -7.569 -3.171 1.00 95.31 253 ARG A N 1
ATOM 1924 C CA . ARG A 1 253 ? 11.174 -6.844 -2.625 1.00 95.31 253 ARG A CA 1
ATOM 1925 C C . ARG A 1 253 ? 11.666 -5.648 -1.840 1.00 95.31 253 ARG A C 1
ATOM 1927 O O . ARG A 1 253 ? 12.509 -5.799 -0.963 1.00 95.31 253 ARG A O 1
ATOM 1934 N N . GLU A 1 254 ? 11.074 -4.496 -2.105 1.00 96.44 254 GLU A N 1
ATOM 1935 C CA . GLU A 1 254 ? 11.284 -3.295 -1.308 1.00 96.44 254 GLU A CA 1
ATOM 1936 C C . GLU A 1 254 ? 9.918 -2.758 -0.867 1.00 96.44 254 GLU A C 1
ATOM 1938 O O . GLU A 1 254 ? 8.962 -2.748 -1.649 1.00 96.44 254 GLU A O 1
ATOM 1943 N N . LEU A 1 255 ? 9.814 -2.325 0.389 1.00 98.00 255 LEU A N 1
ATOM 1944 C CA . LEU A 1 255 ? 8.615 -1.691 0.931 1.00 98.00 255 LEU A CA 1
ATOM 1945 C C . LEU A 1 255 ? 9.024 -0.668 1.983 1.00 98.00 255 LEU A C 1
ATOM 1947 O O . LEU A 1 255 ? 9.613 -1.017 3.004 1.00 98.00 255 LEU A O 1
ATOM 1951 N N . VAL A 1 256 ? 8.661 0.587 1.750 1.00 97.19 256 VAL A N 1
ATOM 1952 C CA . VAL A 1 256 ? 8.956 1.689 2.663 1.00 97.19 256 VAL A CA 1
ATOM 1953 C C . VAL A 1 256 ? 7.702 2.482 2.978 1.00 97.19 256 VAL A C 1
ATOM 1955 O O . VAL A 1 256 ? 6.831 2.647 2.126 1.00 97.19 256 VAL A O 1
ATOM 1958 N N . LEU A 1 257 ? 7.640 3.037 4.183 1.00 96.44 257 LEU A N 1
ATOM 1959 C CA . LEU A 1 257 ? 6.769 4.161 4.514 1.00 96.44 257 LEU A CA 1
ATOM 1960 C C . LEU A 1 257 ? 7.631 5.417 4.597 1.00 96.44 257 LEU A C 1
ATOM 1962 O O . LEU A 1 257 ? 8.664 5.406 5.264 1.00 96.44 257 LEU A O 1
ATOM 1966 N N . GLY A 1 258 ? 7.220 6.505 3.953 1.00 94.38 258 GLY A N 1
ATOM 1967 C CA . GLY A 1 258 ? 8.024 7.718 3.971 1.00 94.38 258 GLY A CA 1
ATOM 1968 C C . GLY A 1 258 ? 7.278 8.990 3.625 1.00 94.38 258 GLY A C 1
ATOM 1969 O O . GLY A 1 258 ? 6.174 8.991 3.072 1.00 94.38 258 GLY A O 1
ATOM 1970 N N . GLN A 1 259 ? 7.932 10.101 3.936 1.00 92.56 259 GLN A N 1
ATOM 1971 C CA . GLN A 1 259 ? 7.496 11.428 3.537 1.00 92.56 259 GLN A CA 1
ATOM 1972 C C . GLN A 1 259 ? 8.144 11.785 2.203 1.00 92.56 259 GLN A C 1
ATOM 1974 O O . GLN A 1 259 ? 9.350 12.031 2.125 1.00 92.56 259 GLN A O 1
ATOM 1979 N N . SER A 1 260 ? 7.336 11.798 1.144 1.00 92.94 260 SER A N 1
ATOM 1980 C CA . SER A 1 260 ? 7.796 12.128 -0.204 1.00 92.94 260 SER A CA 1
ATOM 1981 C C . SER A 1 260 ? 8.276 13.575 -0.295 1.00 92.94 260 SER A C 1
ATOM 1983 O O . SER A 1 260 ? 7.691 14.477 0.309 1.00 92.94 260 SER A O 1
ATOM 1985 N N . ARG A 1 261 ? 9.302 13.791 -1.112 1.00 91.94 261 ARG A N 1
ATOM 1986 C CA . ARG A 1 261 ? 9.888 15.090 -1.421 1.00 91.94 261 ARG A CA 1
ATOM 1987 C C . ARG A 1 261 ? 9.829 15.332 -2.921 1.00 91.94 261 ARG A C 1
ATOM 1989 O O . ARG A 1 261 ? 10.339 14.534 -3.698 1.00 91.94 261 ARG A O 1
ATOM 1996 N N . TRP A 1 262 ? 9.255 16.463 -3.322 1.00 91.62 262 TRP A N 1
ATOM 1997 C CA . TRP A 1 262 ? 9.290 16.926 -4.706 1.00 91.62 262 TRP A CA 1
ATOM 1998 C C . TRP A 1 262 ? 10.741 17.083 -5.190 1.00 91.62 262 TRP A C 1
ATOM 2000 O O . TRP A 1 262 ? 11.511 17.838 -4.593 1.00 91.62 262 TRP A O 1
ATOM 2010 N N . ASN A 1 263 ? 11.096 16.371 -6.263 1.00 90.69 263 ASN A N 1
ATOM 2011 C CA . ASN A 1 263 ? 12.462 16.241 -6.781 1.00 90.69 263 ASN A CA 1
ATOM 2012 C C . ASN A 1 263 ? 12.551 16.450 -8.313 1.00 90.69 263 ASN A C 1
ATOM 2014 O O . ASN A 1 263 ? 13.018 15.573 -9.038 1.00 90.69 263 ASN A O 1
ATOM 2018 N N . PRO A 1 264 ? 12.122 17.608 -8.850 1.00 87.81 264 PRO A N 1
ATOM 2019 C CA . PRO A 1 264 ? 12.181 17.883 -10.292 1.00 87.81 264 PRO A CA 1
ATOM 2020 C C . PRO A 1 264 ? 13.622 17.974 -10.820 1.00 87.81 264 PRO A C 1
ATOM 2022 O O . PRO A 1 264 ? 13.856 17.910 -12.020 1.00 87.81 264 PRO A O 1
ATOM 2025 N N . ASP A 1 265 ? 14.581 18.143 -9.914 1.00 85.62 265 ASP A N 1
ATOM 2026 C CA . ASP A 1 265 ? 16.021 18.170 -10.138 1.00 85.62 265 ASP A CA 1
ATOM 2027 C C . ASP A 1 265 ? 16.673 16.778 -10.035 1.00 85.62 265 ASP A C 1
ATOM 2029 O O . ASP A 1 265 ? 17.894 16.666 -10.119 1.00 85.62 265 ASP A O 1
ATOM 2033 N N . GLY A 1 266 ? 15.882 15.717 -9.835 1.00 82.12 266 GLY A N 1
ATOM 2034 C CA . GLY A 1 266 ? 16.387 14.356 -9.649 1.00 82.12 266 GLY A CA 1
ATOM 2035 C C . GLY A 1 266 ? 17.055 14.124 -8.291 1.00 82.12 266 GLY A C 1
ATOM 2036 O O . GLY A 1 266 ? 17.785 13.148 -8.127 1.00 82.12 266 GLY A O 1
ATOM 2037 N N . THR A 1 267 ? 16.835 15.010 -7.312 1.00 85.94 267 THR A N 1
ATOM 2038 C CA . THR A 1 267 ? 17.319 14.815 -5.936 1.00 85.94 267 THR A CA 1
ATOM 2039 C C . THR A 1 267 ? 16.525 13.733 -5.189 1.00 85.94 267 THR A C 1
ATOM 2041 O O . THR A 1 267 ? 15.637 13.086 -5.751 1.00 85.94 267 THR A O 1
ATOM 2044 N N . SER A 1 268 ? 16.863 13.504 -3.911 1.00 89.56 268 SER A N 1
ATOM 2045 C CA . SER A 1 268 ? 16.193 12.511 -3.058 1.00 89.56 268 SER A CA 1
ATOM 2046 C C . SER A 1 268 ? 14.671 12.595 -3.175 1.00 89.56 268 SER A C 1
ATOM 2048 O O . SER A 1 268 ? 14.085 13.659 -2.950 1.00 89.56 268 SER A O 1
ATOM 2050 N N . ALA A 1 269 ? 14.037 11.456 -3.461 1.00 93.31 269 ALA A N 1
ATOM 2051 C CA . ALA A 1 269 ? 12.584 11.338 -3.543 1.00 93.31 269 ALA A CA 1
ATOM 2052 C C . ALA A 1 269 ? 11.895 11.459 -2.172 1.00 93.31 269 ALA A C 1
ATOM 2054 O O . ALA A 1 269 ? 10.665 11.537 -2.106 1.00 93.31 269 ALA A O 1
ATOM 2055 N N . TRP A 1 270 ? 12.668 11.493 -1.082 1.00 93.94 270 TRP A N 1
ATOM 2056 C CA . TRP A 1 270 ? 12.177 11.417 0.289 1.00 93.94 270 TRP A CA 1
ATOM 2057 C C . TRP A 1 270 ? 12.846 12.447 1.202 1.00 93.94 270 TRP A C 1
ATOM 2059 O O . TRP A 1 270 ? 14.035 12.749 1.060 1.00 93.94 270 TRP A O 1
ATOM 2069 N N . TYR A 1 271 ? 12.082 12.961 2.167 1.00 91.69 271 TYR A N 1
ATOM 2070 C CA . TYR A 1 271 ? 12.635 13.625 3.352 1.00 91.69 271 TYR A CA 1
ATOM 2071 C C . TYR A 1 271 ? 13.131 12.596 4.368 1.00 91.69 271 TYR A C 1
ATOM 2073 O O . TYR A 1 271 ? 14.191 12.775 4.960 1.00 91.69 271 TYR A O 1
ATOM 2081 N N . TRP A 1 272 ? 12.372 11.513 4.526 1.00 92.00 272 TRP A N 1
ATOM 2082 C CA . TRP A 1 272 ? 12.724 10.340 5.313 1.00 92.00 272 TRP A CA 1
ATOM 2083 C C . TRP A 1 272 ? 11.930 9.128 4.819 1.00 92.00 272 TRP A C 1
ATOM 2085 O O . TRP A 1 272 ? 10.834 9.272 4.262 1.00 92.00 272 TRP A O 1
ATOM 2095 N N . THR A 1 273 ? 12.476 7.941 5.058 1.00 94.25 273 THR A N 1
ATOM 2096 C CA . THR A 1 273 ? 11.836 6.643 4.826 1.00 94.25 273 THR A CA 1
ATOM 2097 C C . THR A 1 273 ? 12.076 5.724 6.018 1.00 94.25 273 THR A C 1
ATOM 2099 O O . THR A 1 273 ? 12.992 5.924 6.816 1.00 94.25 273 THR A O 1
ATOM 2102 N N . MET A 1 274 ? 11.226 4.714 6.139 1.00 94.25 274 MET A N 1
ATOM 2103 C CA . MET A 1 274 ? 11.371 3.590 7.049 1.00 94.25 274 MET A CA 1
ATOM 2104 C C . MET A 1 274 ? 11.106 2.313 6.261 1.00 94.25 274 MET A C 1
ATOM 2106 O O . MET A 1 274 ? 10.035 2.169 5.668 1.00 94.25 274 MET A O 1
ATOM 2110 N N . ASP A 1 275 ? 12.075 1.403 6.262 1.00 95.38 275 ASP A N 1
ATOM 2111 C CA . ASP A 1 275 ? 11.933 0.071 5.679 1.00 95.38 275 ASP A CA 1
ATOM 2112 C C . ASP A 1 275 ? 10.979 -0.775 6.537 1.00 95.38 275 ASP A C 1
ATOM 2114 O O . ASP A 1 275 ? 11.155 -0.896 7.749 1.00 95.38 275 ASP A O 1
ATOM 2118 N N . LEU A 1 276 ? 9.942 -1.324 5.903 1.00 95.88 276 LEU A N 1
ATOM 2119 C CA . LEU A 1 276 ? 8.923 -2.159 6.544 1.00 95.88 276 LEU A CA 1
ATOM 2120 C C . LEU A 1 276 ? 9.208 -3.664 6.407 1.00 95.88 276 LEU A C 1
ATOM 2122 O O . LEU A 1 276 ? 8.514 -4.485 7.014 1.00 95.88 276 LEU A O 1
ATOM 2126 N N . LEU A 1 277 ? 10.198 -4.046 5.597 1.00 92.81 277 LEU A N 1
ATOM 2127 C CA . LEU A 1 277 ? 10.667 -5.425 5.460 1.00 92.81 277 LEU A CA 1
ATOM 2128 C C . LEU A 1 277 ? 11.879 -5.706 6.347 1.00 92.81 277 LEU A C 1
ATOM 2130 O O . LEU A 1 277 ? 12.065 -6.859 6.746 1.00 92.81 277 LEU A O 1
ATOM 2134 N N . ALA A 1 278 ? 12.651 -4.681 6.710 1.00 80.81 278 ALA A N 1
ATOM 2135 C CA . ALA A 1 278 ? 13.723 -4.797 7.690 1.00 80.81 278 ALA A CA 1
ATOM 2136 C C . ALA A 1 278 ? 13.188 -5.268 9.059 1.00 80.81 278 ALA A C 1
ATOM 2138 O O . ALA A 1 278 ? 12.278 -4.678 9.638 1.00 80.81 278 ALA A O 1
ATOM 2139 N N . GLY A 1 279 ? 13.772 -6.340 9.606 1.00 56.75 279 GLY A N 1
ATOM 2140 C CA . GLY A 1 279 ? 13.535 -6.764 10.994 1.00 56.75 279 GLY A CA 1
ATOM 2141 C C . GLY A 1 279 ? 12.321 -7.668 11.254 1.00 56.75 279 GLY A C 1
ATOM 2142 O O . GLY A 1 279 ? 12.068 -7.997 12.409 1.00 56.75 279 GLY A O 1
ATOM 2143 N N . GLN A 1 280 ? 11.606 -8.133 10.227 1.00 46.72 280 GLN A N 1
ATOM 2144 C CA . GLN A 1 280 ? 10.576 -9.175 10.361 1.00 46.72 280 GLN A CA 1
ATOM 2145 C C . GLN A 1 280 ? 11.030 -10.450 9.645 1.00 46.72 280 GLN A C 1
ATOM 2147 O O . GLN A 1 280 ? 10.490 -10.839 8.610 1.00 46.72 280 GLN A O 1
ATOM 2152 N N . ALA A 1 281 ? 12.063 -11.091 10.194 1.00 29.41 281 ALA A N 1
ATOM 2153 C CA . ALA A 1 281 ? 12.303 -12.496 9.899 1.00 29.41 281 ALA A CA 1
ATOM 2154 C C . ALA A 1 281 ? 11.083 -13.309 10.383 1.00 29.41 281 ALA A C 1
ATOM 2156 O O . ALA A 1 281 ? 10.543 -12.998 11.452 1.00 29.41 281 ALA A O 1
ATOM 2157 N N . PRO A 1 282 ? 10.624 -14.329 9.637 1.00 32.62 282 PRO A N 1
ATOM 2158 C CA . PRO A 1 282 ? 9.655 -15.280 10.167 1.00 32.62 282 PRO A CA 1
ATOM 2159 C C . PRO A 1 282 ? 10.229 -15.877 11.458 1.00 32.62 282 PRO A C 1
ATOM 2161 O O . PRO A 1 282 ? 11.422 -16.169 11.524 1.00 32.62 282 PRO A O 1
ATOM 2164 N N . GLY A 1 283 ? 9.396 -15.969 12.496 1.00 30.23 283 GLY A N 1
ATOM 2165 C CA . GLY A 1 283 ? 9.790 -16.257 13.874 1.00 30.23 283 GLY A CA 1
ATOM 2166 C C . GLY A 1 283 ? 10.955 -17.240 14.026 1.00 30.23 283 GLY A C 1
ATOM 2167 O O . GLY A 1 283 ? 10.845 -18.423 13.724 1.00 30.23 283 GLY A O 1
ATOM 2168 N N . GLY A 1 284 ? 12.055 -16.728 14.567 1.00 26.38 284 GLY A N 1
ATOM 2169 C CA . GLY A 1 284 ? 13.225 -17.472 15.006 1.00 26.38 284 GLY A CA 1
ATOM 2170 C C . GLY A 1 284 ? 14.005 -16.581 15.965 1.00 26.38 284 GLY A C 1
ATOM 2171 O O . GLY A 1 284 ? 14.211 -15.405 15.689 1.00 26.38 284 GLY A O 1
ATOM 2172 N N . ALA A 1 285 ? 14.320 -17.112 17.139 1.00 28.70 285 ALA A N 1
ATOM 2173 C CA . ALA A 1 285 ? 14.806 -16.395 18.310 1.00 28.70 285 ALA A CA 1
ATOM 2174 C C . ALA A 1 285 ? 15.964 -15.410 18.050 1.00 28.70 285 ALA A C 1
ATOM 2176 O O . ALA A 1 285 ? 16.840 -15.649 17.223 1.00 28.70 285 ALA A O 1
ATOM 2177 N N . ARG A 1 286 ? 16.010 -14.344 18.867 1.00 33.22 286 ARG A N 1
ATOM 2178 C CA . ARG A 1 286 ? 17.245 -13.602 19.158 1.00 33.22 286 ARG A CA 1
ATOM 2179 C C . ARG A 1 286 ? 18.335 -14.607 19.542 1.00 33.22 286 ARG A C 1
ATOM 2181 O O . ARG A 1 286 ? 18.218 -15.269 20.570 1.00 33.22 286 ARG A O 1
ATOM 2188 N N . GLY A 1 287 ? 19.366 -14.685 18.716 1.00 27.22 287 GLY A N 1
ATOM 2189 C CA . GLY A 1 287 ? 20.619 -15.375 18.972 1.00 27.22 287 GLY A CA 1
ATOM 2190 C C . GLY A 1 287 ? 21.733 -14.513 18.402 1.00 27.22 287 GLY A C 1
ATOM 2191 O O . GLY A 1 287 ? 21.579 -13.933 17.330 1.00 27.22 287 GLY A O 1
ATOM 2192 N N . ASP A 1 288 ? 22.783 -14.358 19.187 1.00 28.34 288 ASP A N 1
ATOM 2193 C CA . ASP A 1 288 ? 23.848 -13.381 19.043 1.00 28.34 288 ASP A CA 1
ATOM 2194 C C . ASP A 1 288 ? 24.548 -13.365 17.680 1.00 28.34 288 ASP A C 1
ATOM 2196 O O . ASP A 1 288 ? 24.578 -14.345 16.937 1.00 28.34 288 ASP A O 1
ATOM 2200 N N . ALA A 1 289 ? 25.166 -12.219 17.395 1.00 40.28 289 ALA A N 1
ATOM 2201 C CA . ALA A 1 289 ? 26.163 -12.078 16.351 1.00 40.28 289 ALA A CA 1
ATOM 2202 C C . ALA A 1 289 ? 27.219 -13.188 16.480 1.00 40.28 289 ALA A C 1
ATOM 2204 O O . ALA A 1 289 ? 28.054 -13.163 17.383 1.00 40.28 289 ALA A O 1
ATOM 2205 N N . ALA A 1 290 ? 27.186 -14.142 15.554 1.00 32.12 290 ALA A N 1
ATOM 2206 C CA . ALA A 1 290 ? 28.296 -15.032 15.280 1.00 32.12 290 ALA A CA 1
ATOM 2207 C C . ALA A 1 290 ? 28.886 -14.627 13.930 1.00 32.12 290 ALA A C 1
ATOM 2209 O O . ALA A 1 290 ? 28.206 -14.636 12.901 1.00 32.12 290 ALA A O 1
ATOM 2210 N N . GLU A 1 291 ? 30.153 -14.227 13.983 1.00 32.34 291 GLU A N 1
ATOM 2211 C CA . GLU A 1 291 ? 31.064 -14.114 12.853 1.00 32.34 291 GLU A CA 1
ATOM 2212 C C . GLU A 1 291 ? 30.838 -15.218 11.818 1.00 32.34 291 GLU A C 1
ATOM 2214 O O . GLU A 1 291 ? 30.571 -16.375 12.145 1.00 32.34 291 GLU A O 1
ATOM 2219 N N . HIS A 1 292 ? 31.010 -14.847 10.552 1.00 34.75 292 HIS A N 1
ATOM 2220 C CA . HIS A 1 292 ? 31.104 -15.764 9.429 1.00 34.75 292 HIS A CA 1
ATOM 2221 C C . HIS A 1 292 ? 32.199 -16.818 9.661 1.00 34.75 292 HIS A C 1
ATOM 2223 O O . HIS A 1 292 ? 33.352 -16.642 9.271 1.00 34.75 292 HIS A O 1
ATOM 2229 N N . ALA A 1 293 ? 31.827 -17.948 10.258 1.00 31.92 293 ALA A N 1
ATOM 2230 C CA . ALA A 1 293 ? 32.580 -19.178 10.135 1.00 31.92 293 ALA A CA 1
ATOM 2231 C C . ALA A 1 293 ? 32.266 -19.764 8.756 1.00 31.92 293 ALA A C 1
ATOM 2233 O O . ALA A 1 293 ? 31.149 -20.204 8.481 1.00 31.92 293 ALA A O 1
ATOM 2234 N N . PHE A 1 294 ? 33.259 -19.732 7.872 1.00 33.41 294 PHE A N 1
ATOM 2235 C CA . PHE A 1 294 ? 33.254 -20.494 6.633 1.00 33.41 294 PHE A CA 1
ATOM 2236 C C . PHE A 1 294 ? 33.008 -21.972 6.961 1.00 33.41 294 PHE A C 1
ATOM 2238 O O . PHE A 1 294 ? 33.870 -22.640 7.531 1.00 33.41 294 PHE A O 1
ATOM 2245 N N . VAL A 1 295 ? 31.829 -22.480 6.603 1.00 35.28 295 VAL A N 1
ATOM 2246 C CA . VAL A 1 295 ? 31.554 -23.918 6.591 1.00 35.28 295 VAL A CA 1
ATOM 2247 C C . VAL A 1 295 ? 32.352 -24.502 5.428 1.00 35.28 295 VAL A C 1
ATOM 2249 O O . VAL A 1 295 ? 32.100 -24.181 4.266 1.00 35.28 295 VAL A O 1
ATOM 2252 N N . GLN A 1 296 ? 33.367 -25.305 5.749 1.00 41.31 296 GLN A N 1
ATOM 2253 C CA . GLN A 1 296 ? 34.036 -26.147 4.761 1.00 41.31 296 GLN A CA 1
ATOM 2254 C C . GLN A 1 296 ? 33.007 -27.104 4.142 1.00 41.31 296 GLN A C 1
ATOM 2256 O O . GLN A 1 296 ? 32.151 -27.609 4.871 1.00 41.31 296 GLN A O 1
ATOM 2261 N N . PRO A 1 297 ? 33.055 -27.349 2.823 1.00 39.34 297 PRO A N 1
ATOM 2262 C CA . PRO A 1 297 ? 32.145 -28.288 2.188 1.00 39.34 297 PRO A CA 1
ATOM 2263 C C . PRO A 1 297 ? 32.375 -29.698 2.741 1.00 39.34 297 PRO A C 1
ATOM 2265 O O . PRO A 1 297 ? 33.507 -30.164 2.846 1.00 39.34 297 PRO A O 1
ATOM 2268 N N . ASP A 1 298 ? 31.270 -30.342 3.097 1.00 39.19 298 ASP A N 1
ATOM 2269 C CA . ASP A 1 298 ? 31.192 -31.720 3.567 1.00 39.19 298 ASP A CA 1
ATOM 2270 C C . ASP A 1 298 ? 31.611 -32.659 2.416 1.00 39.19 298 ASP A C 1
ATOM 2272 O O . ASP A 1 298 ? 30.906 -32.778 1.409 1.00 39.19 298 ASP A O 1
ATOM 2276 N N . GLU A 1 299 ? 32.796 -33.272 2.511 1.00 47.94 299 GLU A N 1
ATOM 2277 C CA . GLU A 1 299 ? 33.247 -34.314 1.580 1.00 47.94 299 GLU A CA 1
ATOM 2278 C C . GLU A 1 299 ? 32.456 -35.600 1.845 1.00 47.94 299 GLU A C 1
ATOM 2280 O O . GLU A 1 299 ? 32.882 -36.499 2.572 1.00 47.94 299 GLU A O 1
ATOM 2285 N N . VAL A 1 300 ? 31.281 -35.703 1.228 1.00 58.00 300 VAL A N 1
ATOM 2286 C CA . VAL A 1 300 ? 30.570 -36.976 1.100 1.00 58.00 300 VAL A CA 1
ATOM 2287 C C . VAL A 1 300 ? 31.257 -37.794 -0.003 1.00 58.00 300 VAL A C 1
ATOM 2289 O O . VAL A 1 300 ? 31.349 -37.315 -1.134 1.00 58.00 300 VAL A O 1
ATOM 2292 N N . PRO A 1 301 ? 31.734 -39.025 0.263 1.00 52.81 301 PRO A N 1
ATOM 2293 C CA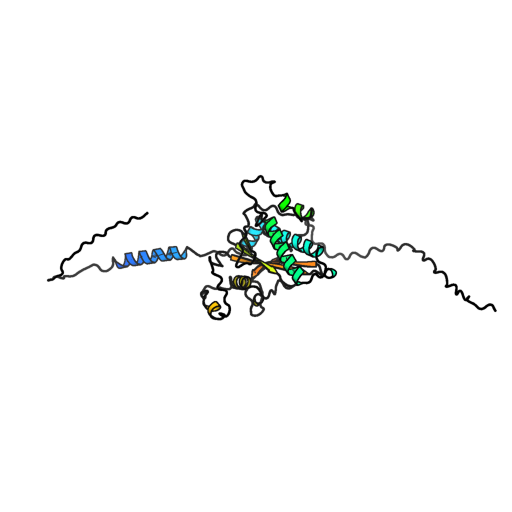 . PRO A 1 301 ? 32.322 -39.864 -0.774 1.00 52.81 301 PRO A CA 1
ATOM 2294 C C . PRO A 1 301 ? 31.266 -40.259 -1.812 1.00 52.81 301 PRO A C 1
ATOM 2296 O O . PRO A 1 301 ? 30.277 -40.919 -1.481 1.00 52.81 301 PRO A O 1
ATOM 2299 N N . ASP A 1 302 ? 31.496 -39.887 -3.071 1.00 56.75 302 ASP A N 1
ATOM 2300 C CA . ASP A 1 302 ? 30.641 -40.264 -4.195 1.00 56.75 302 ASP A CA 1
ATOM 2301 C C . ASP A 1 302 ? 30.488 -41.791 -4.305 1.00 56.75 302 ASP A C 1
ATOM 2303 O O . ASP A 1 302 ? 31.458 -42.558 -4.315 1.00 56.75 302 ASP A O 1
ATOM 2307 N N . ALA A 1 303 ? 29.239 -42.245 -4.420 1.00 56.97 303 ALA A N 1
ATOM 2308 C CA . ALA A 1 303 ? 28.909 -43.652 -4.601 1.00 56.97 303 ALA A CA 1
ATOM 2309 C C . ALA A 1 303 ? 29.437 -44.176 -5.956 1.00 56.97 303 ALA A C 1
ATOM 2311 O O . ALA A 1 303 ? 29.277 -43.512 -6.984 1.00 56.97 303 ALA A O 1
ATOM 2312 N N . PRO A 1 304 ? 30.013 -45.393 -6.025 1.00 50.41 304 PRO A N 1
ATOM 2313 C CA . PRO A 1 304 ? 30.574 -45.917 -7.265 1.00 50.41 304 PRO A CA 1
ATOM 2314 C C . PRO A 1 304 ? 29.467 -46.316 -8.253 1.00 50.41 304 PRO A C 1
ATOM 2316 O O . PRO A 1 304 ? 28.915 -47.419 -8.203 1.00 50.41 304 PRO A O 1
ATOM 2319 N N . VAL A 1 305 ? 29.165 -45.428 -9.201 1.00 57.03 305 VAL A N 1
ATOM 2320 C CA . VAL A 1 305 ? 28.252 -45.695 -10.319 1.00 57.03 305 VAL A CA 1
ATOM 2321 C C . VAL A 1 305 ? 28.968 -46.538 -11.380 1.00 57.03 305 VAL A C 1
ATOM 2323 O O . VAL A 1 305 ? 29.878 -46.080 -12.070 1.00 57.03 305 VAL A O 1
ATOM 2326 N N . LYS A 1 306 ? 28.541 -47.795 -11.556 1.00 53.69 306 LYS A N 1
ATOM 2327 C CA . LYS A 1 306 ? 28.977 -48.642 -12.679 1.00 53.69 306 LYS A CA 1
ATOM 2328 C C . LYS A 1 306 ? 28.243 -48.230 -13.955 1.00 53.69 306 LYS A C 1
ATOM 2330 O O . LYS A 1 306 ? 27.082 -48.582 -14.151 1.00 53.69 306 LYS A O 1
ATOM 2335 N N . LEU A 1 307 ? 28.934 -47.528 -14.850 1.00 54.78 307 LEU A N 1
ATOM 2336 C CA . LEU A 1 307 ? 28.421 -47.213 -16.183 1.00 54.78 307 LEU A CA 1
ATOM 2337 C C . LEU A 1 307 ? 28.332 -48.485 -17.042 1.00 54.78 307 LEU A C 1
ATOM 2339 O O . LEU A 1 307 ? 29.314 -49.204 -17.247 1.00 54.78 307 LEU A O 1
ATOM 2343 N N . ARG A 1 308 ? 27.133 -48.764 -17.563 1.00 46.69 308 ARG A N 1
ATOM 2344 C CA . ARG A 1 308 ? 26.876 -49.828 -18.542 1.00 46.69 308 ARG A CA 1
ATOM 2345 C C . ARG A 1 308 ? 27.566 -49.452 -19.858 1.00 46.69 308 ARG A C 1
ATOM 2347 O O . ARG A 1 308 ? 27.259 -48.410 -20.428 1.00 46.69 308 ARG A O 1
ATOM 2354 N N . ARG A 1 309 ? 28.493 -50.288 -20.349 1.00 46.41 309 ARG A N 1
ATOM 2355 C CA . ARG A 1 309 ? 29.115 -50.083 -21.671 1.00 46.41 309 ARG A CA 1
ATOM 2356 C C . ARG A 1 309 ? 28.032 -50.032 -22.759 1.00 46.41 309 ARG A C 1
ATOM 2358 O O . ARG A 1 309 ? 27.188 -50.933 -22.785 1.00 46.41 309 ARG A O 1
ATOM 2365 N N . PRO A 1 310 ? 28.072 -49.046 -23.669 1.00 39.12 310 PRO A N 1
ATOM 2366 C CA . PRO A 1 310 ? 27.253 -49.062 -24.871 1.00 39.12 310 PRO A CA 1
ATOM 2367 C C . PRO A 1 310 ? 27.644 -50.256 -25.745 1.00 39.12 310 PRO A C 1
ATOM 2369 O O . PRO A 1 310 ? 28.830 -50.530 -25.940 1.00 39.12 310 PRO A O 1
ATOM 2372 N N . ALA A 1 311 ? 26.645 -50.976 -26.252 1.00 39.56 311 ALA A N 1
ATOM 2373 C CA . ALA A 1 311 ? 26.848 -52.003 -27.259 1.00 39.56 311 ALA A CA 1
ATOM 2374 C C . ALA A 1 311 ? 27.421 -51.346 -28.521 1.00 39.56 311 ALA A C 1
ATOM 2376 O O . ALA A 1 311 ? 26.8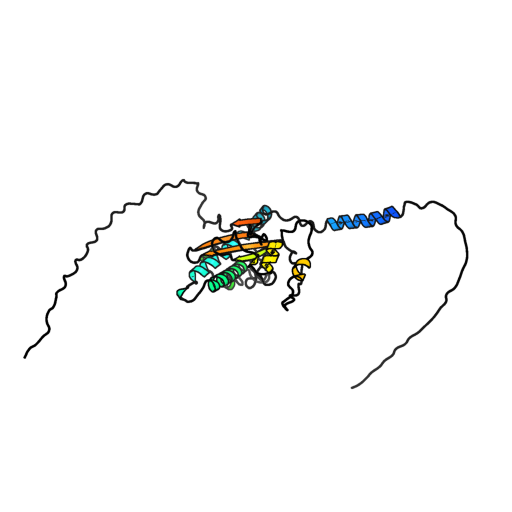59 -50.381 -29.036 1.00 39.56 311 ALA A O 1
ATOM 2377 N N . ALA A 1 312 ? 28.558 -51.864 -28.981 1.00 44.41 312 ALA A N 1
ATOM 2378 C CA . ALA A 1 312 ? 29.148 -51.493 -30.253 1.00 44.41 312 ALA A CA 1
ATOM 2379 C C . ALA A 1 312 ? 28.116 -51.672 -31.373 1.00 44.41 312 ALA A C 1
ATOM 2381 O O . ALA A 1 312 ? 27.454 -52.708 -31.460 1.00 44.41 312 ALA A O 1
ATOM 2382 N N . SER A 1 313 ? 28.003 -50.646 -32.213 1.00 39.53 313 SER A N 1
ATOM 2383 C CA . SER A 1 313 ? 27.206 -50.629 -33.430 1.00 39.53 313 SER A CA 1
ATOM 2384 C C . SER A 1 313 ? 27.524 -51.850 -34.289 1.00 39.53 313 SER A C 1
ATOM 2386 O O . SER A 1 313 ? 28.575 -51.933 -34.924 1.00 39.53 313 SER A O 1
ATOM 2388 N N . GLN A 1 314 ? 26.597 -52.802 -34.307 1.00 41.84 314 GLN A N 1
ATOM 2389 C CA . GLN A 1 314 ? 26.550 -53.852 -35.308 1.00 41.84 314 GLN A CA 1
ATOM 2390 C C . GLN A 1 314 ? 26.147 -53.179 -36.625 1.00 41.84 314 GLN A C 1
ATOM 2392 O O . GLN A 1 314 ? 24.985 -52.835 -36.841 1.00 41.84 314 GLN A O 1
ATOM 2397 N N . VAL A 1 315 ? 27.131 -52.917 -37.485 1.00 43.50 315 VAL A N 1
ATOM 2398 C CA . VAL A 1 315 ? 26.891 -52.521 -38.874 1.00 43.50 315 VAL A CA 1
ATOM 2399 C C . VAL A 1 315 ? 26.305 -53.739 -39.586 1.00 43.50 315 VAL A C 1
ATOM 2401 O O . VAL A 1 315 ? 27.026 -54.617 -40.053 1.00 43.50 315 VAL A O 1
ATOM 2404 N N . ASN A 1 316 ? 24.976 -53.805 -39.628 1.00 38.31 316 ASN A N 1
ATOM 2405 C CA . ASN A 1 316 ? 24.240 -54.714 -40.495 1.00 38.31 316 ASN A CA 1
ATOM 2406 C C . ASN A 1 316 ? 24.321 -54.184 -41.929 1.00 38.31 316 ASN A C 1
ATOM 2408 O O . ASN A 1 316 ? 23.504 -53.368 -42.347 1.00 38.31 316 ASN A O 1
ATOM 2412 N N . ASN A 1 317 ? 25.304 -54.662 -42.688 1.00 44.78 317 ASN A N 1
ATOM 2413 C CA . ASN A 1 317 ? 25.277 -54.572 -44.143 1.00 44.78 317 ASN A CA 1
ATOM 2414 C C . ASN A 1 317 ? 24.514 -55.781 -44.689 1.00 44.78 317 ASN A C 1
ATOM 2416 O O . ASN A 1 317 ? 25.091 -56.848 -44.890 1.00 44.78 317 ASN A O 1
ATOM 2420 N N . THR A 1 318 ? 23.212 -55.631 -44.929 1.00 42.16 318 THR A N 1
ATOM 2421 C CA . THR A 1 318 ? 22.475 -56.521 -45.838 1.00 42.16 318 THR A CA 1
ATOM 2422 C C . THR A 1 318 ? 21.220 -55.832 -46.364 1.00 42.16 318 THR A C 1
ATOM 2424 O O . THR A 1 318 ? 20.241 -55.776 -45.638 1.00 42.16 318 THR A O 1
ATOM 2427 N N . VAL A 1 319 ? 21.255 -55.353 -47.613 1.00 39.66 319 VAL A N 1
ATOM 2428 C CA . VAL A 1 319 ? 20.220 -55.477 -48.670 1.00 39.66 319 VAL A CA 1
ATOM 2429 C C . VAL A 1 319 ? 20.944 -55.101 -49.979 1.00 39.66 319 VAL A C 1
ATOM 2431 O O . VAL A 1 319 ? 21.638 -54.094 -49.996 1.00 39.66 319 VAL A O 1
ATOM 2434 N N . GLY A 1 320 ? 20.901 -55.806 -51.107 1.00 34.88 320 GLY A N 1
ATOM 2435 C CA . GLY A 1 320 ? 20.163 -56.981 -51.559 1.00 34.88 320 GLY A CA 1
ATOM 2436 C C . GLY A 1 320 ? 20.420 -57.153 -53.069 1.00 34.88 320 GLY A C 1
ATOM 2437 O O . GLY A 1 320 ? 20.975 -56.257 -53.703 1.00 34.88 320 GLY A O 1
ATOM 2438 N N . GLY A 1 321 ? 20.025 -58.291 -53.642 1.00 33.06 321 GLY A N 1
ATOM 2439 C CA . GLY A 1 321 ? 20.047 -58.494 -55.096 1.00 33.06 321 GLY A CA 1
ATOM 2440 C C . GLY A 1 321 ? 20.209 -59.953 -55.501 1.00 33.06 321 GLY A C 1
ATOM 2441 O O . GLY A 1 321 ? 21.292 -60.364 -55.894 1.00 33.06 321 GLY A O 1
ATOM 2442 N N . ASN A 1 322 ? 19.128 -60.726 -55.386 1.00 40.28 322 ASN A N 1
ATOM 2443 C CA . ASN A 1 322 ? 18.976 -62.016 -56.053 1.00 40.28 322 ASN A CA 1
ATOM 2444 C C . ASN A 1 322 ? 18.217 -61.762 -57.364 1.00 40.28 322 ASN A C 1
ATOM 2446 O O . ASN A 1 322 ? 17.032 -61.433 -57.298 1.00 40.28 322 ASN A O 1
ATOM 2450 N N . GLN A 1 323 ? 18.912 -61.870 -58.497 1.00 40.50 323 GLN A N 1
ATOM 2451 C CA . GLN A 1 323 ? 18.538 -62.539 -59.758 1.00 40.50 323 GLN A CA 1
ATOM 2452 C C . GLN A 1 323 ? 19.508 -62.126 -60.865 1.00 40.50 323 GLN A C 1
ATOM 2454 O O . GLN A 1 323 ? 19.731 -60.908 -61.031 1.00 40.50 323 GLN A O 1
#

Secondary structure (DSSP, 8-state):
-------------------------------SSHHHHHHHHHHHHHHHHTTS----PPPHHHHHHHHHHTTHHHHHHHHHHHHHHHHHHH--TTTT--HHHHHHHHHHHHHHHHHHHTT-GGGPPPTTS-TTTTHHHHHTT--HHHHHH-----TTSEEE--BTTB-EEEETTEEEEEEE--TT-GGG--GGGS-HHHHHHHTSS---S-PPPTTTTGGG---SS------S-TTSSEEEEEEEEE-TTT--EEEEEEEE---TTS--SEEEEEESSTT--SS----------------PPPP---PPPPPP-----------

=== Feature glossary ===
Legend for the data blocks above and below:

— What the protein is —

The amino-acid sequence is the protein's primary structure: the linear order of residues from the N-terminus to the C-terminus, written in one-letter code. Everything else here — the 3D coordinates, the secondary structure, the domain annotations — is ultimately a consequence of this string.

Functional annotations link the protein to curated databases. InterPro entries identify conserved domains and families by matching the sequence against member-database signatures (Pfam, PROSITE, CDD, …). Gene Ontology (GO) terms describe molecular function, biological process, and cellular component in a controlled vocabulary. CATH places the structure in a hierarchical fold classification (Class/Architecture/Topology/Homologous-superfamily). The organism is the source species.

— Where its atoms are —

Atomic coordinates in PDBx/mmCIF format — the same representation the Protein Data Bank distributes. Each line of the _atom_site loop places one backbone atom in Cartesian space (units: ångströms, origin: arbitrary).

The six renders are orthographic views along the three Cartesian axes in both directions. Representation (cartoon, sticks, or surface) and color scheme (sequence-rainbow or by-chain) vary across proteins so the training set covers all the common visualization conventions.

— Local backbone conformation —

Eight-state secondary structure (DSSP): H is the canonical α-helix, G the tighter 3₁₀-helix, I the wider π-helix; E/B are β-structure, T and S are turns and bends, and '-' is everything else. DSSP derives these from the pattern of main-chain N–H···O=C hydrogen bonds, not from the sequence.

Three-state secondary structure (P-SEA) collapses the eight DSSP classes into helix (a), strand (b), and coil (c). P-SEA assigns these from Cα geometry alone — distances and angles — without requiring backbone oxygens, so it works on any Cα trace.

φ (phi) and ψ (psi) are the two rotatable backbone dihedrals per residue: φ is the C(i-1)–N–Cα–C torsion, ψ is the N–Cα–C–N(i+1) torsion, both in degrees on (−180°, 180°]. α-helical residues cluster near (−60°, −45°); β-strand residues near (−120°, +130°). A Ramachandran plot is simply a scatter of (φ, ψ) for every residue.

— Global shape and packing —

The geometric summary reports three shape descriptors. Rg (radius of gyration) measures how spread out the Cα atoms are about their centre of mass; compact globular proteins have small Rg, elongated or unfolded ones large. Cα contacts (<8 Å, |i−j|>4) count long-range residue pairs in spatial proximity — high for tightly packed folds, near zero for rods or random coil. The bounding-box extents give the protein's footprint along x, y, z in Å.

SASA measures how much of the protein is reachable by solvent. It is computed by rolling a water-sized probe over the atomic surface and summing the exposed area (Å²). Per-residue SASA distinguishes core (buried, low SASA) from surface (exposed, high SASA) residues; total SASA is a whole-molecule size measure.

Plot images: a contact map (which residues are close in 3D, as an N×N binary image), a Ramachandran scatter (backbone torsion angles, revealing secondary-structure composition at a glance), and — for AlphaFold structures — a PAE heatmap (pairwise prediction confidence).

— Structural neighborhood —

A 3Di character summarizes, for each residue, the relative orientation of the Cα frame of its nearest spatial neighbor. Because it encodes fold topology rather than chemistry, 3Di alignments detect remote structural similarity that sequence alignment misses.

The Foldseek neighbor list gives the closest experimentally determined structures in the PDB, ranked by structural alignment. TM-score near 1 means near-identical fold; near 0.3 means only rough topology match. This is how one finds what a novel AlphaFold prediction most resembles in the solved-structure universe.

— Confidence and disorder —

For AlphaFold models, the B-factor field carries pLDDT — the model's own estimate of local accuracy on a 0–100 scale. Regions with pLDDT<50 should be treated as essentially unmodeled; they often correspond to intrinsically disordered segments.

Crystallographic B-factors measure how much each atom's electron density is smeared out, in Å². They rise in mobile loops and surface residues and fall in the buried interior. In AlphaFold models this column is repurposed to hold pLDDT instead.

Predicted Aligned Error (PAE) is an AlphaFold confidence matrix: entry (i, j) is the expected error in the position of residue j, in ångströms, when the prediction is superimposed on the true structure at residue i. Low PAE within a block of residues means that block is internally rigid and well-predicted; high PAE between two blocks means their relative placement is uncertain even if each block individually is confident.